Protein AF-A0A920AEE4-F1 (afdb_monomer_lite)

Radius of gyration: 18.95 Å; chains: 1; bounding box: 50×38×66 Å

Secondary structure (DSSP, 8-state):
----GGG-EE-SSSEEEEETHHHHTTBS---STTPPPPB--HHHHHHHHHHHH--SEEEEEPPPSS-TT--GGGTEEESSSSEEEEEE-STTSTTHHHHHHHHHHHHHH---TTSSPPEEEEEEPPPPTTS--GGGT-----TT--EEETTEEEEEE--HHHHHHHHHHHHHHSTTPEEEEEESS-TT--GGGGT--TGGG------SS-EEEEE-------TT------EEEEETT-

pLDDT: mean 93.57, std 7.8, range [57.31, 98.94]

Sequence (238 aa):
MVNTGGNFMSDGMGNAFASNLILEENDGWGPYGSVNYPNHNEEEIDDIMNQFMGIDQYIKMETLPYDGIHHIDMHMKLLNEETILVAEYPQGVADGPQIEENIQYILNNFTTPYGNPYTIIRIPSPPSTSGLYPDNNGYYRTYTNSVFINSKVLVPFYRTEYDTIAQRIYEEALPGYEIIGIDCDNSGNNIISASGAIHCITKAVGIDDPLLINHAPMKSMNYGSNIQFEASAQHRSG

Structure (mmCIF, N/CA/C/O backbone):
data_AF-A0A920AEE4-F1
#
_entry.id   AF-A0A920AEE4-F1
#
loop_
_atom_site.group_PDB
_atom_site.id
_atom_site.type_symbol
_atom_site.label_atom_id
_atom_site.label_alt_id
_atom_site.label_comp_id
_atom_site.label_asym_id
_atom_site.label_entity_id
_atom_site.label_seq_id
_atom_site.pdbx_PDB_ins_code
_atom_site.Cartn_x
_atom_site.Cartn_y
_atom_site.Cartn_z
_atom_site.occupancy
_atom_site.B_iso_or_equiv
_atom_site.auth_seq_id
_atom_site.auth_comp_id
_atom_site.auth_asym_id
_atom_site.auth_atom_id
_atom_site.pdbx_PDB_model_num
ATOM 1 N N . MET A 1 1 ? -16.101 10.629 -11.129 1.00 90.69 1 MET A N 1
ATOM 2 C CA . MET A 1 1 ? -14.729 10.350 -10.682 1.00 90.69 1 MET A CA 1
ATOM 3 C C . MET A 1 1 ? -14.228 9.041 -11.279 1.00 90.69 1 MET A C 1
ATOM 5 O O . MET A 1 1 ? -14.981 8.070 -11.306 1.00 90.69 1 MET A O 1
ATOM 9 N N . VAL A 1 2 ? -12.994 9.032 -11.776 1.00 92.31 2 VAL A N 1
ATOM 10 C CA . VAL A 1 2 ? -12.212 7.830 -12.101 1.00 92.31 2 VAL A CA 1
ATOM 11 C C . VAL A 1 2 ? -11.356 7.490 -10.885 1.00 92.31 2 VAL A C 1
ATOM 13 O O . VAL A 1 2 ? -10.810 8.386 -10.253 1.00 92.31 2 VAL A O 1
ATOM 16 N N . ASN A 1 3 ? -11.304 6.216 -10.502 1.00 93.19 3 ASN A N 1
ATOM 17 C CA . ASN A 1 3 ? -10.451 5.736 -9.418 1.00 93.19 3 ASN A CA 1
ATOM 18 C C . ASN A 1 3 ? -10.165 4.238 -9.617 1.00 93.19 3 ASN A C 1
ATOM 20 O O . ASN A 1 3 ? -10.930 3.527 -10.276 1.00 93.19 3 ASN A O 1
ATOM 24 N N . THR A 1 4 ? -9.095 3.752 -9.003 1.00 94.00 4 THR A N 1
ATOM 25 C CA . THR A 1 4 ? -8.597 2.379 -9.076 1.00 94.00 4 THR A CA 1
ATOM 26 C C . THR A 1 4 ? -8.343 1.841 -7.673 1.00 94.00 4 THR A C 1
ATOM 28 O O . THR A 1 4 ? -7.786 2.517 -6.813 1.00 94.00 4 THR A O 1
ATOM 31 N N . GLY A 1 5 ? -8.753 0.595 -7.420 1.00 94.56 5 GLY A N 1
ATOM 32 C CA . GLY A 1 5 ? -8.672 -0.000 -6.083 1.00 94.56 5 GLY A CA 1
ATOM 33 C C . GLY A 1 5 ? -7.246 -0.154 -5.546 1.00 94.56 5 GLY A C 1
ATOM 34 O O . GLY A 1 5 ? -7.075 -0.184 -4.333 1.00 94.56 5 GLY A O 1
ATOM 35 N N . GLY A 1 6 ? -6.239 -0.237 -6.422 1.00 97.00 6 GLY A N 1
ATOM 36 C CA . GLY A 1 6 ? -4.833 -0.287 -6.007 1.00 97.00 6 GLY A CA 1
ATOM 37 C C . GLY A 1 6 ? -4.301 1.061 -5.514 1.00 97.00 6 GLY A C 1
ATOM 38 O O . GLY A 1 6 ? -3.376 1.098 -4.706 1.00 97.00 6 GLY A O 1
ATOM 39 N N . ASN A 1 7 ? -4.931 2.167 -5.926 1.00 98.06 7 ASN A N 1
ATOM 40 C CA . ASN A 1 7 ? -4.599 3.515 -5.469 1.00 98.06 7 ASN A CA 1
ATOM 41 C C . ASN A 1 7 ? -5.503 4.007 -4.323 1.00 98.06 7 ASN A C 1
ATOM 43 O O . ASN A 1 7 ? -5.683 5.206 -4.142 1.00 98.06 7 ASN A O 1
ATOM 47 N N . PHE A 1 8 ? -6.104 3.092 -3.559 1.00 98.12 8 PHE A N 1
ATOM 48 C CA . PHE A 1 8 ? -6.961 3.440 -2.432 1.00 98.12 8 PHE A CA 1
ATOM 49 C C . PHE A 1 8 ? -6.784 2.452 -1.280 1.00 98.12 8 PHE A C 1
ATOM 51 O O . PHE A 1 8 ? -6.956 1.244 -1.449 1.00 98.12 8 PHE A O 1
ATOM 58 N N . MET A 1 9 ? -6.521 2.965 -0.079 1.00 98.00 9 MET A N 1
ATOM 59 C CA . MET A 1 9 ? -6.571 2.191 1.163 1.00 98.00 9 MET A CA 1
ATOM 60 C C . MET A 1 9 ? -7.177 3.023 2.281 1.00 98.00 9 MET A C 1
ATOM 62 O O . MET A 1 9 ? -6.783 4.166 2.470 1.00 98.00 9 MET A O 1
ATOM 66 N N . SER A 1 10 ? -8.104 2.439 3.038 1.00 97.25 10 SER A N 1
ATOM 67 C CA . SER A 1 10 ? -8.741 3.081 4.189 1.00 97.25 10 SER A CA 1
ATOM 68 C C . SER A 1 10 ? -8.396 2.348 5.477 1.00 97.25 10 SER A C 1
ATOM 70 O O . SER A 1 10 ? -8.232 1.126 5.468 1.00 97.25 10 SER A O 1
ATOM 72 N N . ASP A 1 11 ? -8.315 3.101 6.570 1.00 96.44 11 ASP A N 1
ATOM 73 C CA . ASP A 1 11 ? -8.209 2.561 7.926 1.00 96.44 11 ASP A CA 1
ATOM 74 C C . ASP A 1 11 ? -9.556 2.069 8.487 1.00 96.44 11 ASP A C 1
ATOM 76 O O . ASP A 1 11 ? -9.599 1.494 9.567 1.00 96.44 11 ASP A O 1
ATOM 80 N N . GLY A 1 12 ? -10.665 2.271 7.765 1.00 93.88 12 GLY A N 1
ATOM 81 C CA . GLY A 1 12 ? -12.007 1.901 8.222 1.00 93.88 12 GLY A CA 1
ATOM 82 C C . GLY A 1 12 ? -12.583 2.823 9.303 1.00 93.88 12 GLY A C 1
ATOM 83 O O . GLY A 1 12 ? -13.645 2.526 9.849 1.00 93.88 12 GLY A O 1
ATOM 84 N N . MET A 1 13 ? -11.912 3.937 9.604 1.00 94.75 13 MET A N 1
ATOM 85 C CA . MET A 1 13 ? -12.271 4.905 10.643 1.00 94.75 13 MET A CA 1
ATOM 86 C C . MET A 1 13 ? -12.258 6.356 10.133 1.00 94.75 13 MET A C 1
ATOM 88 O O . MET A 1 13 ? -12.073 7.289 10.912 1.00 94.75 13 MET A O 1
ATOM 92 N N . GLY A 1 14 ? -12.493 6.543 8.833 1.00 95.75 14 GLY A N 1
ATOM 93 C CA . GLY A 1 14 ? -12.677 7.856 8.212 1.00 95.75 14 GLY A CA 1
ATOM 94 C C . GLY A 1 14 ? -11.442 8.406 7.502 1.00 95.75 14 GLY A C 1
ATOM 95 O O . GLY A 1 14 ? -11.594 9.352 6.731 1.00 95.75 14 GLY A O 1
ATOM 96 N N . ASN A 1 15 ? -10.256 7.800 7.649 1.00 98.19 15 ASN A N 1
ATOM 97 C CA . ASN A 1 15 ? -9.113 8.180 6.821 1.00 98.19 15 ASN A CA 1
ATOM 98 C C . ASN A 1 15 ? -8.937 7.216 5.646 1.00 98.19 15 ASN A C 1
ATOM 100 O O . ASN A 1 15 ? -9.200 6.006 5.718 1.00 98.19 15 ASN A O 1
ATOM 104 N N . ALA A 1 16 ? -8.442 7.756 4.539 1.00 98.56 16 ALA A N 1
ATOM 105 C CA . ALA A 1 16 ? -7.952 6.968 3.424 1.00 98.56 16 ALA A CA 1
ATOM 106 C C . ALA A 1 16 ? -6.730 7.609 2.780 1.00 98.56 16 ALA A C 1
ATOM 108 O O . ALA A 1 16 ? -6.463 8.793 2.959 1.00 98.56 16 ALA A O 1
ATOM 109 N N . PHE A 1 17 ? -6.012 6.807 2.008 1.00 98.81 17 PHE A N 1
ATOM 110 C CA . PHE A 1 17 ? -4.775 7.169 1.343 1.00 98.81 17 PHE A CA 1
ATOM 111 C C . PHE A 1 17 ? -4.891 6.903 -0.154 1.00 98.81 17 PHE A C 1
ATOM 113 O O . PHE A 1 17 ? -5.506 5.912 -0.560 1.00 98.81 17 PHE A O 1
ATOM 120 N N . ALA A 1 18 ? -4.258 7.758 -0.947 1.00 98.69 18 ALA A N 1
ATOM 121 C CA . ALA A 1 18 ? -4.039 7.598 -2.378 1.00 98.69 18 ALA A CA 1
ATOM 122 C C . ALA A 1 18 ? -2.755 8.327 -2.794 1.00 98.69 18 ALA A C 1
ATOM 124 O O . ALA A 1 18 ? -2.220 9.146 -2.046 1.00 98.69 18 ALA A O 1
ATOM 125 N N . SER A 1 19 ? -2.254 8.053 -3.992 1.00 98.50 19 SER A N 1
ATOM 126 C CA . SER A 1 19 ? -1.307 8.942 -4.665 1.00 98.50 19 SER A CA 1
ATOM 127 C C . SER A 1 19 ? -2.056 10.047 -5.419 1.00 98.50 19 SER A C 1
ATOM 129 O O . SER A 1 19 ? -3.250 9.911 -5.711 1.00 98.50 19 SER A O 1
ATOM 131 N N . ASN A 1 20 ? -1.339 11.097 -5.817 1.00 97.88 20 ASN A N 1
ATOM 132 C CA . ASN A 1 20 ? -1.844 12.205 -6.628 1.00 97.88 20 ASN A CA 1
ATOM 133 C C . ASN A 1 20 ? -2.372 11.777 -8.009 1.00 97.88 20 ASN A C 1
ATOM 135 O O . ASN A 1 20 ? -3.061 12.570 -8.648 1.00 97.88 20 ASN A O 1
ATOM 139 N N . LEU A 1 21 ? -2.201 10.510 -8.415 1.00 96.19 21 LEU A N 1
ATOM 140 C CA . LEU A 1 21 ? -2.886 9.936 -9.577 1.00 96.19 21 LEU A CA 1
ATOM 141 C C . LEU A 1 21 ? -4.410 10.150 -9.513 1.00 96.19 21 LEU A C 1
ATOM 143 O O . LEU A 1 21 ? -5.040 10.371 -10.542 1.00 96.19 21 LEU A O 1
ATOM 147 N N . ILE A 1 22 ? -5.017 10.152 -8.316 1.00 96.94 22 ILE A N 1
ATOM 148 C CA . ILE A 1 22 ? -6.453 10.445 -8.178 1.00 96.94 22 ILE A CA 1
ATOM 149 C C . ILE A 1 22 ? -6.817 11.852 -8.669 1.00 96.94 22 ILE A C 1
ATOM 151 O O . ILE A 1 22 ? -7.918 12.054 -9.170 1.00 96.94 22 ILE A O 1
ATOM 155 N N . LEU A 1 23 ? -5.908 12.817 -8.544 1.00 96.12 23 LEU A N 1
ATOM 156 C CA . LEU A 1 23 ? -6.099 14.176 -9.042 1.00 96.12 23 LEU A CA 1
ATOM 157 C C . LEU A 1 23 ? -5.840 14.223 -10.551 1.00 96.12 23 LEU A C 1
ATOM 159 O O . LEU A 1 23 ? -6.650 14.767 -11.293 1.00 96.12 23 LEU A O 1
ATOM 163 N N . GLU A 1 24 ? -4.755 13.593 -11.004 1.00 93.06 24 GLU A N 1
ATOM 164 C CA . GLU A 1 24 ? -4.354 13.546 -12.416 1.00 93.06 24 GLU A CA 1
ATOM 165 C C . GLU A 1 24 ? -5.419 12.879 -13.306 1.00 93.06 24 GLU A C 1
ATOM 167 O O . GLU A 1 24 ? -5.753 13.394 -14.366 1.00 93.06 24 GLU A O 1
ATOM 172 N N . GLU A 1 25 ? -6.026 11.771 -12.870 1.00 93.00 25 GLU A N 1
ATOM 173 C CA . GLU A 1 25 ? -7.077 11.068 -13.629 1.00 93.00 25 GLU A CA 1
ATOM 174 C C . GLU A 1 25 ? -8.464 11.725 -13.529 1.00 93.00 25 GLU A C 1
ATOM 176 O O . GLU A 1 25 ? -9.455 11.206 -14.057 1.00 93.00 25 GLU A O 1
ATOM 181 N N . ASN A 1 26 ? -8.563 12.860 -12.837 1.00 94.31 26 ASN A N 1
ATOM 182 C CA . ASN A 1 26 ? -9.798 13.618 -12.671 1.00 94.31 26 ASN A CA 1
ATOM 183 C C . ASN A 1 26 ? -9.632 15.109 -13.004 1.00 94.31 26 ASN A C 1
ATOM 185 O O . ASN A 1 26 ? -10.545 15.883 -12.741 1.00 94.31 26 ASN A O 1
ATOM 189 N N . ASP A 1 27 ? -8.534 15.537 -13.626 1.00 92.00 27 ASP A N 1
ATOM 190 C CA . ASP A 1 27 ? -8.289 16.953 -13.948 1.00 92.00 27 ASP A CA 1
ATOM 191 C C . ASP A 1 27 ? -9.026 17.447 -15.219 1.00 92.00 27 ASP A C 1
ATOM 193 O O . ASP A 1 27 ? -8.923 18.614 -15.613 1.00 92.00 27 ASP A O 1
ATOM 197 N N . GLY A 1 28 ? -9.787 16.563 -15.876 1.00 89.44 28 GLY A N 1
ATOM 198 C CA . GLY A 1 28 ? -10.493 16.829 -17.129 1.00 89.44 28 GLY A CA 1
ATOM 199 C C . GLY A 1 28 ? -9.647 16.703 -18.402 1.00 89.44 28 GLY A C 1
ATOM 200 O O . GLY A 1 28 ? -10.181 16.909 -19.497 1.00 89.44 28 GLY A O 1
ATOM 201 N N . TRP A 1 29 ? -8.364 16.354 -18.292 1.00 80.50 29 TRP A N 1
ATOM 202 C CA . TRP A 1 29 ? -7.411 16.168 -19.386 1.00 80.50 29 TRP A CA 1
ATOM 203 C C . TRP A 1 29 ? -6.921 14.722 -19.410 1.00 80.50 29 TRP A C 1
ATOM 205 O O . TRP A 1 29 ? -6.737 14.108 -18.377 1.00 80.50 29 TRP A O 1
ATOM 215 N N . GLY A 1 30 ? -6.712 14.127 -20.585 1.00 66.75 30 GLY A N 1
ATOM 216 C CA . GLY A 1 30 ? -6.350 12.706 -20.657 1.00 66.75 30 GLY A CA 1
ATOM 217 C C . GLY A 1 30 ? -5.105 12.424 -21.488 1.00 66.75 30 GLY A C 1
ATOM 218 O O . GLY A 1 30 ? -5.092 12.750 -22.678 1.00 66.75 30 GLY A O 1
ATOM 219 N N . PRO A 1 31 ? -4.123 11.690 -20.934 1.00 58.69 31 PRO A N 1
ATOM 220 C CA . PRO A 1 31 ? -3.229 10.842 -21.699 1.00 58.69 31 PRO A CA 1
ATOM 221 C C . PRO A 1 31 ? -3.537 9.354 -21.431 1.00 58.69 31 PRO A C 1
ATOM 223 O O . PRO A 1 31 ? -2.682 8.613 -20.964 1.00 58.69 31 PRO A O 1
ATOM 226 N N . TYR A 1 32 ? -4.744 8.878 -21.767 1.00 57.31 32 TYR A N 1
ATOM 227 C CA . TYR A 1 32 ? -5.017 7.434 -21.903 1.00 57.31 32 TYR A CA 1
ATOM 228 C C . TYR A 1 32 ? -5.893 7.150 -23.132 1.00 57.31 32 TYR A C 1
ATOM 230 O O . TYR A 1 32 ? -7.090 6.859 -23.078 1.00 57.31 32 TYR A O 1
ATOM 238 N N . GLY A 1 33 ? -5.277 7.293 -24.307 1.00 65.69 33 GLY A N 1
ATOM 239 C CA . GLY A 1 33 ? -5.928 7.058 -25.594 1.00 65.69 33 GLY A CA 1
ATOM 240 C C . GLY A 1 33 ? -6.904 8.170 -25.991 1.00 65.69 33 GLY A C 1
ATOM 241 O O . GLY A 1 33 ? -6.487 9.286 -26.275 1.00 65.69 33 GLY A O 1
ATOM 242 N N . SER A 1 34 ? -8.194 7.836 -26.098 1.00 63.91 34 SER A N 1
ATOM 243 C CA . SER A 1 34 ? -9.272 8.727 -26.584 1.00 63.91 34 SER A CA 1
ATOM 244 C C . SER A 1 34 ? -10.375 8.964 -25.545 1.00 63.91 34 SER A C 1
ATOM 246 O O . SER A 1 34 ? -11.474 9.403 -25.884 1.00 63.91 34 SER A O 1
ATOM 248 N N . VAL A 1 35 ? -10.095 8.647 -24.280 1.00 68.38 35 VAL A N 1
ATOM 249 C CA . VAL A 1 35 ? -11.040 8.813 -23.177 1.00 68.38 35 VAL A CA 1
ATOM 250 C C . VAL A 1 35 ? -10.839 10.196 -22.564 1.00 68.38 35 VAL A C 1
ATOM 252 O O . VAL A 1 35 ? -9.723 10.555 -22.198 1.00 68.38 35 VAL A O 1
ATOM 255 N N . ASN A 1 36 ? -11.918 10.970 -22.460 1.00 75.38 36 ASN A N 1
ATOM 256 C CA . ASN A 1 36 ? -11.910 12.200 -21.675 1.00 75.38 36 ASN A CA 1
ATOM 257 C C . ASN A 1 36 ? -12.082 11.818 -20.206 1.00 75.38 36 ASN A C 1
ATOM 259 O O . ASN A 1 36 ? -13.112 11.231 -19.851 1.00 75.38 36 ASN A O 1
ATOM 263 N N . TYR A 1 37 ? -11.098 12.148 -19.373 1.00 87.50 37 TYR A N 1
ATOM 264 C CA . TYR A 1 37 ? -11.259 12.025 -17.933 1.00 87.50 37 TYR A CA 1
ATOM 265 C C . TYR A 1 37 ? -12.337 12.991 -17.427 1.00 87.50 37 TYR A C 1
ATOM 267 O O . TYR A 1 37 ? -12.570 14.044 -18.033 1.00 87.50 37 TYR A O 1
ATOM 275 N N . PRO A 1 38 ? -13.074 12.615 -16.365 1.00 91.25 38 PRO A N 1
ATOM 276 C CA . PRO A 1 38 ? -13.957 13.556 -15.695 1.00 91.25 38 PRO A CA 1
ATOM 277 C C . PRO A 1 38 ? -13.133 14.742 -15.187 1.00 91.25 38 PRO A C 1
ATOM 279 O O . PRO A 1 38 ? -11.944 14.606 -14.931 1.00 91.25 38 PRO A O 1
ATOM 282 N N . ASN A 1 39 ? -13.779 15.895 -15.057 1.00 93.50 39 ASN A N 1
ATOM 283 C CA . ASN A 1 39 ? -13.164 17.093 -14.508 1.00 93.50 39 ASN A CA 1
ATOM 284 C C . ASN A 1 39 ? -13.756 17.331 -13.121 1.00 93.50 39 ASN A C 1
ATOM 286 O O . ASN A 1 39 ? -14.894 17.792 -13.017 1.00 93.50 39 ASN A O 1
ATOM 290 N N . HIS A 1 40 ? -13.012 16.933 -12.098 1.00 96.12 40 HIS A N 1
ATOM 291 C CA . HIS A 1 40 ? -13.292 17.186 -10.698 1.00 96.12 40 HIS A CA 1
ATOM 292 C C . HIS A 1 40 ? -12.092 17.890 -10.074 1.00 96.12 40 HIS A C 1
ATOM 294 O O . HIS A 1 40 ? -10.953 17.457 -10.235 1.00 96.12 40 HIS A O 1
ATOM 300 N N . ASN A 1 41 ? -12.344 18.959 -9.329 1.00 96.81 41 ASN A N 1
ATOM 301 C CA . ASN A 1 41 ? -11.314 19.505 -8.453 1.00 96.81 41 ASN A CA 1
ATOM 302 C C . ASN A 1 41 ? -11.150 18.626 -7.194 1.00 96.81 41 ASN A C 1
ATOM 304 O O . ASN A 1 41 ? -11.937 17.711 -6.949 1.00 96.81 41 ASN A O 1
ATOM 308 N N . GLU A 1 42 ? -10.123 18.900 -6.391 1.00 97.81 42 GLU A N 1
ATOM 309 C CA . GLU A 1 42 ? -9.828 18.102 -5.195 1.00 97.81 42 GLU A CA 1
ATOM 310 C C . GLU A 1 42 ? -10.969 18.099 -4.160 1.00 97.81 42 GLU A C 1
ATOM 312 O O . GLU A 1 42 ? -11.273 17.045 -3.610 1.00 97.81 42 GLU A O 1
ATOM 317 N N . GLU A 1 43 ? -11.653 19.228 -3.950 1.00 98.19 43 GLU A N 1
ATOM 318 C CA . GLU A 1 43 ? -12.796 19.322 -3.027 1.00 98.19 43 GLU A CA 1
ATOM 319 C C . GLU A 1 43 ? -13.959 18.433 -3.496 1.00 98.19 43 GLU A C 1
ATOM 321 O O . GLU A 1 43 ? -14.545 17.702 -2.704 1.00 98.19 43 GLU A O 1
ATOM 326 N N . GLU A 1 44 ? -14.243 18.407 -4.800 1.00 98.31 44 GLU A N 1
ATOM 327 C CA . GLU A 1 44 ? -15.271 17.528 -5.372 1.00 98.31 44 GLU A CA 1
ATOM 328 C C . GLU A 1 44 ? -14.899 16.042 -5.254 1.00 98.31 44 GLU A C 1
ATOM 330 O O . GLU A 1 44 ? -15.775 15.199 -5.054 1.00 98.31 44 GLU A O 1
ATOM 335 N N . ILE A 1 45 ? -13.612 15.704 -5.382 1.00 98.44 45 ILE A N 1
ATOM 336 C CA . ILE A 1 45 ? -13.109 14.340 -5.166 1.00 98.44 45 ILE A CA 1
ATOM 337 C C . ILE A 1 45 ? -13.313 13.934 -3.704 1.00 98.44 45 ILE A C 1
ATOM 339 O O . ILE A 1 45 ? -13.843 12.851 -3.441 1.00 98.44 45 ILE A O 1
ATOM 343 N N . ASP A 1 46 ? -12.939 14.803 -2.767 1.00 98.50 46 ASP A N 1
ATOM 344 C CA . ASP A 1 46 ? -13.075 14.555 -1.333 1.00 98.50 46 ASP A CA 1
ATOM 345 C C . ASP A 1 46 ? -14.547 14.422 -0.926 1.00 98.50 46 ASP A C 1
ATOM 347 O O . ASP A 1 46 ? -14.905 13.464 -0.239 1.00 98.50 46 ASP A O 1
ATOM 351 N N . ASP A 1 47 ? -15.429 15.279 -1.445 1.00 98.44 47 ASP A N 1
ATOM 352 C CA . ASP A 1 47 ? -16.877 15.195 -1.230 1.00 98.44 47 ASP A CA 1
ATOM 353 C C . ASP A 1 47 ? -17.468 13.876 -1.746 1.00 98.44 47 ASP A C 1
ATOM 355 O O . ASP A 1 47 ? -18.305 13.256 -1.082 1.00 98.44 47 ASP A O 1
ATOM 359 N N . ILE A 1 48 ? -17.037 13.408 -2.924 1.00 98.25 48 ILE A N 1
ATOM 360 C CA . ILE A 1 48 ? -17.469 12.113 -3.468 1.00 98.25 48 ILE A CA 1
ATOM 361 C C . ILE A 1 48 ? -17.000 10.974 -2.553 1.00 98.25 48 ILE A C 1
ATOM 363 O O . ILE A 1 48 ? -17.783 10.074 -2.236 1.00 98.25 48 ILE A O 1
ATOM 367 N N . MET A 1 49 ? -15.744 10.997 -2.107 1.00 98.25 49 MET A N 1
ATOM 368 C CA . MET A 1 49 ? -15.207 9.964 -1.218 1.00 98.25 49 MET A CA 1
ATOM 369 C C . MET A 1 49 ? -15.885 9.982 0.155 1.00 98.25 49 MET A C 1
ATOM 371 O O . MET A 1 49 ? -16.178 8.918 0.703 1.00 98.25 49 MET A O 1
ATOM 375 N N . ASN A 1 50 ? -16.237 11.154 0.675 1.00 98.31 50 ASN A N 1
ATOM 376 C CA . ASN A 1 50 ? -17.023 11.269 1.893 1.00 98.31 50 ASN A CA 1
ATOM 377 C C . ASN A 1 50 ? -18.422 10.660 1.722 1.00 98.31 50 ASN A C 1
ATOM 379 O O . ASN A 1 50 ? -18.805 9.756 2.463 1.00 98.31 50 ASN A O 1
ATOM 383 N N . GLN A 1 51 ? -19.161 11.073 0.689 1.00 98.00 51 GLN A N 1
ATOM 384 C CA . GLN A 1 51 ? -20.550 10.651 0.481 1.00 98.00 51 GLN A CA 1
ATOM 385 C C . GLN A 1 51 ? -20.703 9.151 0.209 1.00 98.00 51 GLN A C 1
ATOM 387 O O . GLN A 1 51 ? -21.672 8.538 0.662 1.00 98.00 51 GLN A O 1
ATOM 392 N N . PHE A 1 52 ? -19.785 8.559 -0.558 1.00 96.94 52 PHE A N 1
ATOM 393 C CA . PHE A 1 52 ? -19.903 7.164 -0.991 1.00 96.94 52 PHE A CA 1
ATOM 394 C C . PHE A 1 52 ? -19.144 6.184 -0.101 1.00 96.94 52 PHE A C 1
ATOM 396 O O . PHE A 1 52 ? -19.550 5.026 -0.002 1.00 96.94 52 PHE A O 1
ATOM 403 N N . MET A 1 53 ? -18.047 6.625 0.516 1.00 96.19 53 MET A N 1
ATOM 404 C CA . MET A 1 53 ? -17.122 5.747 1.236 1.00 96.19 53 MET A CA 1
ATOM 405 C C . MET A 1 53 ? -16.960 6.127 2.714 1.00 96.19 53 MET A C 1
ATOM 407 O O . MET A 1 53 ? -16.303 5.386 3.439 1.00 96.19 53 MET A O 1
ATOM 411 N N . GLY A 1 54 ? -17.560 7.233 3.175 1.00 96.75 54 GLY A N 1
ATOM 412 C CA . GLY A 1 54 ? -17.446 7.701 4.560 1.00 96.75 54 GLY A CA 1
ATOM 413 C C . GLY A 1 54 ? -16.044 8.193 4.920 1.00 96.75 54 GLY A C 1
ATOM 414 O O . GLY A 1 54 ? -15.631 8.056 6.066 1.00 96.75 54 GLY A O 1
ATOM 415 N N . ILE A 1 55 ? -15.286 8.689 3.937 1.00 98.38 55 ILE A N 1
ATOM 416 C CA . ILE A 1 55 ? -13.927 9.198 4.147 1.00 98.38 55 ILE A CA 1
ATOM 417 C C . ILE A 1 55 ? -13.988 10.680 4.509 1.00 98.38 55 ILE A C 1
ATOM 419 O O . ILE A 1 55 ? -14.371 11.509 3.690 1.00 98.38 55 ILE A O 1
ATOM 423 N N . ASP A 1 56 ? -13.599 11.009 5.734 1.00 97.62 56 ASP A N 1
ATOM 424 C CA . ASP A 1 56 ? -13.512 12.379 6.247 1.00 97.62 56 ASP A CA 1
ATOM 425 C C . ASP A 1 56 ? -12.160 13.026 5.914 1.00 97.62 56 ASP A C 1
ATOM 427 O O . ASP A 1 56 ? -12.073 14.238 5.724 1.00 97.62 56 ASP A O 1
ATOM 431 N N . GLN A 1 57 ? -11.099 12.221 5.826 1.00 98.12 57 GLN A N 1
ATOM 432 C CA . GLN A 1 57 ? -9.747 12.683 5.531 1.00 98.12 57 GLN A CA 1
ATOM 433 C C . GLN A 1 57 ? -9.106 11.811 4.451 1.00 98.12 57 GLN A C 1
ATOM 435 O O . GLN A 1 57 ? -8.679 10.681 4.699 1.00 98.12 57 GLN A O 1
ATOM 440 N N . TYR A 1 58 ? -9.016 12.357 3.237 1.00 98.44 58 TYR A N 1
ATOM 441 C CA . TYR A 1 58 ? -8.415 11.672 2.098 1.00 98.44 58 TYR A CA 1
ATOM 442 C C . TYR A 1 58 ? -6.999 12.192 1.822 1.00 98.44 58 TYR A C 1
ATOM 444 O O . TYR A 1 58 ? -6.798 13.226 1.182 1.00 98.44 58 TYR A O 1
ATOM 452 N N . ILE A 1 59 ? -6.014 11.470 2.351 1.00 98.69 59 ILE A N 1
ATOM 453 C CA . ILE A 1 59 ? -4.590 11.801 2.311 1.00 98.69 59 ILE A CA 1
ATOM 454 C C . ILE A 1 59 ? -4.023 11.423 0.943 1.00 98.69 59 ILE A C 1
ATOM 456 O O . ILE A 1 59 ? -4.037 10.254 0.555 1.00 98.69 59 ILE A O 1
ATOM 460 N N . LYS A 1 60 ? -3.492 12.409 0.221 1.00 98.44 60 LYS A N 1
ATOM 461 C CA . LYS A 1 60 ? -2.948 12.239 -1.129 1.00 98.44 60 LYS A CA 1
ATOM 462 C C . LYS A 1 60 ? -1.446 12.500 -1.100 1.00 98.44 60 LYS A C 1
ATOM 464 O O . LYS A 1 60 ? -0.999 13.487 -0.522 1.00 98.44 60 LYS A O 1
ATOM 469 N N . MET A 1 61 ? -0.669 11.572 -1.641 1.00 98.50 61 MET A N 1
ATOM 470 C CA . MET A 1 61 ? 0.796 11.609 -1.631 1.00 98.50 61 MET A CA 1
ATOM 471 C C . MET A 1 61 ? 1.344 11.839 -3.032 1.00 98.50 61 MET A C 1
ATOM 473 O O . MET A 1 61 ? 0.709 11.459 -4.015 1.00 98.50 61 MET A O 1
ATOM 477 N N . GLU A 1 62 ? 2.553 12.385 -3.128 1.00 98.50 62 GLU A N 1
ATOM 478 C CA . GLU A 1 62 ? 3.207 12.550 -4.423 1.00 98.50 62 GLU A CA 1
ATOM 479 C C . GLU A 1 62 ? 3.398 11.194 -5.114 1.00 98.50 62 GLU A C 1
ATOM 481 O O . GLU A 1 62 ? 3.676 10.179 -4.458 1.00 98.50 62 GLU A O 1
ATOM 486 N N . THR A 1 63 ? 3.211 11.168 -6.435 1.00 98.12 63 THR A N 1
ATOM 487 C CA . THR A 1 63 ? 3.404 9.957 -7.233 1.00 98.12 63 THR A CA 1
ATOM 488 C C . THR A 1 63 ? 4.873 9.533 -7.210 1.00 98.12 63 THR A C 1
ATOM 490 O O . THR A 1 63 ? 5.789 10.335 -7.023 1.00 98.12 63 THR A O 1
ATOM 493 N N . LEU A 1 64 ? 5.114 8.228 -7.347 1.00 97.88 64 LEU A N 1
ATOM 494 C CA . LEU A 1 64 ? 6.473 7.694 -7.328 1.00 97.88 64 LEU A CA 1
ATOM 495 C C . LEU A 1 64 ? 7.085 7.715 -8.742 1.00 97.88 64 LEU A C 1
ATOM 497 O O . LEU A 1 64 ? 6.426 7.249 -9.675 1.00 97.88 64 LEU A O 1
ATOM 501 N N . PRO A 1 65 ? 8.330 8.204 -8.923 1.00 97.25 65 PRO A N 1
ATOM 502 C CA . PRO A 1 65 ? 8.956 8.349 -10.240 1.00 97.25 65 PRO A CA 1
ATOM 503 C C . PRO A 1 65 ? 9.094 7.067 -11.075 1.00 97.25 65 PRO A C 1
ATOM 505 O O . PRO A 1 65 ? 9.076 7.146 -12.304 1.00 97.25 65 PRO A O 1
ATOM 508 N N . TYR A 1 66 ? 9.281 5.906 -10.440 1.00 97.06 66 TYR A N 1
ATOM 509 C CA . TYR A 1 66 ? 9.540 4.631 -11.120 1.00 97.06 66 TYR A CA 1
ATOM 510 C C . TYR A 1 66 ? 8.410 3.602 -10.971 1.00 97.06 66 TYR A C 1
ATOM 512 O O . TYR A 1 66 ? 8.442 2.566 -11.644 1.00 97.06 66 TYR A O 1
ATOM 520 N N . ASP A 1 67 ? 7.394 3.879 -10.149 1.00 95.31 67 ASP A N 1
ATOM 521 C CA . ASP A 1 67 ? 6.139 3.126 -10.168 1.00 95.31 67 ASP A CA 1
ATOM 522 C C . ASP A 1 67 ? 5.303 3.569 -11.372 1.00 95.31 67 ASP A C 1
ATOM 524 O O . ASP A 1 67 ? 4.602 4.574 -11.319 1.00 95.31 67 ASP A O 1
ATOM 528 N N . GLY A 1 68 ? 5.361 2.811 -12.465 1.00 92.94 68 GLY A N 1
ATOM 529 C CA . GLY A 1 68 ? 4.702 3.178 -13.721 1.00 92.94 68 GLY A CA 1
ATOM 530 C C . GLY A 1 68 ? 3.168 3.188 -13.696 1.00 92.94 68 GLY A C 1
ATOM 531 O O . GLY A 1 68 ? 2.573 3.572 -14.701 1.00 92.94 68 GLY A O 1
ATOM 532 N N . ILE A 1 69 ? 2.528 2.740 -12.608 1.00 94.81 69 ILE A N 1
ATOM 533 C CA . ILE A 1 69 ? 1.067 2.819 -12.430 1.00 94.81 69 ILE A CA 1
ATOM 534 C C . ILE A 1 69 ? 0.655 3.729 -11.268 1.00 94.81 69 ILE A C 1
ATOM 536 O O . ILE A 1 69 ? -0.536 3.928 -11.063 1.00 94.81 69 ILE A O 1
ATOM 540 N N . HIS A 1 70 ? 1.617 4.268 -10.511 1.00 96.38 70 HIS A N 1
ATOM 541 C CA . HIS A 1 70 ? 1.411 5.182 -9.382 1.00 96.38 70 HIS A CA 1
ATOM 542 C C . HIS A 1 70 ? 0.405 4.696 -8.320 1.00 96.38 70 HIS A C 1
ATOM 544 O O . HIS A 1 70 ? -0.260 5.505 -7.670 1.00 96.38 70 HIS A O 1
ATOM 550 N N . HIS A 1 71 ? 0.272 3.385 -8.117 1.00 97.94 71 HIS A N 1
ATOM 551 C CA . HIS A 1 71 ? -0.656 2.831 -7.134 1.00 97.94 71 HIS A CA 1
ATOM 552 C C . HIS A 1 71 ? 0.007 2.702 -5.755 1.00 97.94 71 HIS A C 1
ATOM 554 O O . HIS A 1 71 ? 1.094 2.139 -5.607 1.00 97.94 71 HIS A O 1
ATOM 560 N N . ILE A 1 72 ? -0.683 3.144 -4.699 1.00 98.44 72 ILE A N 1
ATOM 561 C CA . ILE A 1 72 ? -0.147 3.031 -3.333 1.00 98.44 72 ILE A CA 1
ATOM 562 C C . ILE A 1 72 ? 0.042 1.592 -2.848 1.00 98.44 72 ILE A C 1
ATOM 564 O O . ILE A 1 72 ? 0.939 1.335 -2.046 1.00 98.44 72 ILE A O 1
ATOM 568 N N . ASP A 1 73 ? -0.724 0.626 -3.360 1.00 98.31 73 ASP A N 1
ATOM 569 C CA . ASP A 1 73 ? -0.563 -0.789 -3.009 1.00 98.31 73 ASP A CA 1
ATOM 570 C C . ASP A 1 73 ? 0.768 -1.409 -3.460 1.00 98.31 73 ASP A C 1
ATOM 572 O O . ASP A 1 73 ? 1.148 -2.483 -2.978 1.00 98.31 73 ASP A O 1
ATOM 576 N N . MET A 1 74 ? 1.513 -0.727 -4.329 1.00 97.75 74 MET A N 1
ATOM 577 C CA . MET A 1 74 ? 2.838 -1.151 -4.766 1.00 97.75 74 MET A CA 1
ATOM 578 C C . MET A 1 74 ? 3.956 -0.720 -3.812 1.00 97.75 74 MET A C 1
ATOM 580 O O . MET A 1 74 ? 5.061 -1.255 -3.887 1.00 97.75 74 MET A O 1
ATOM 584 N N . HIS A 1 75 ? 3.711 0.194 -2.876 1.00 98.00 75 HIS A N 1
ATOM 585 C CA . HIS A 1 75 ? 4.762 0.673 -1.970 1.00 98.00 75 HIS A CA 1
ATOM 586 C C . HIS A 1 75 ? 4.319 0.870 -0.523 1.00 98.00 75 HIS A C 1
ATOM 588 O O . HIS A 1 75 ? 5.165 1.102 0.337 1.00 98.00 75 HIS A O 1
ATOM 594 N N . MET A 1 76 ? 3.030 0.750 -0.227 1.00 98.12 76 MET A N 1
ATOM 595 C CA . MET A 1 76 ? 2.457 0.967 1.093 1.00 98.12 76 MET A CA 1
ATOM 596 C C . MET A 1 76 ? 1.376 -0.080 1.384 1.00 98.12 76 MET A C 1
ATOM 598 O O . MET A 1 76 ? 0.701 -0.555 0.475 1.00 98.12 76 MET A O 1
ATOM 602 N N . LYS A 1 77 ? 1.180 -0.439 2.657 1.00 98.69 77 LYS A N 1
ATOM 603 C CA . LYS A 1 77 ? -0.004 -1.163 3.128 1.00 98.69 77 LYS A CA 1
ATOM 604 C C . LYS A 1 77 ? -0.369 -0.796 4.564 1.00 98.69 77 LYS A C 1
ATOM 606 O O . LYS A 1 77 ? 0.482 -0.856 5.446 1.00 98.69 77 LYS A O 1
ATOM 611 N N . LEU A 1 78 ? -1.640 -0.488 4.815 1.00 98.44 78 LEU A N 1
ATOM 612 C CA . LEU A 1 78 ? -2.159 -0.388 6.182 1.00 98.44 78 LEU A CA 1
ATOM 613 C C . LEU A 1 78 ? -2.232 -1.786 6.809 1.00 98.44 78 LEU A C 1
ATOM 615 O O . LEU A 1 78 ? -2.835 -2.696 6.238 1.00 98.44 78 LEU A O 1
ATOM 619 N N . LEU A 1 79 ? -1.585 -1.960 7.961 1.00 98.19 79 LEU A N 1
ATOM 620 C CA . LEU A 1 79 ? -1.628 -3.204 8.740 1.00 98.19 79 LEU A CA 1
ATOM 621 C C . LEU A 1 79 ? -2.724 -3.175 9.808 1.00 98.19 79 LEU A C 1
ATOM 623 O O . LEU A 1 79 ? -3.244 -4.220 10.188 1.00 98.19 79 LEU A O 1
ATOM 627 N N . ASN A 1 80 ? -3.039 -1.975 10.287 1.00 96.19 80 ASN A N 1
ATOM 628 C CA . ASN A 1 80 ? -4.157 -1.627 11.153 1.00 96.19 80 ASN A CA 1
ATOM 629 C C . ASN A 1 80 ? -4.376 -0.103 11.051 1.00 96.19 80 ASN A C 1
ATOM 631 O O . ASN A 1 80 ? -3.784 0.553 10.191 1.00 96.19 80 ASN A O 1
ATOM 635 N N . GLU A 1 81 ? -5.187 0.462 11.938 1.00 95.50 81 GLU A N 1
ATOM 636 C CA . GLU A 1 81 ? -5.566 1.879 11.945 1.00 95.50 81 GLU A CA 1
ATOM 637 C C . GLU A 1 81 ? -4.408 2.827 12.303 1.00 95.50 81 GLU A C 1
ATOM 639 O O . GLU A 1 81 ? -4.504 4.037 12.102 1.00 95.50 81 GLU A O 1
ATOM 644 N N . GLU A 1 82 ? -3.303 2.303 12.845 1.00 96.25 82 GLU A N 1
ATOM 645 C CA . GLU A 1 82 ? -2.155 3.099 13.284 1.00 96.25 82 GLU A CA 1
ATOM 646 C C . GLU A 1 82 ? -0.837 2.783 12.572 1.00 96.25 82 GLU A C 1
ATOM 648 O O . GLU A 1 82 ? 0.109 3.565 12.680 1.00 96.25 82 GLU A O 1
ATOM 653 N N . THR A 1 83 ? -0.745 1.658 11.865 1.00 98.12 83 THR A N 1
ATOM 654 C CA . THR A 1 83 ? 0.521 1.121 11.360 1.00 98.12 83 THR A CA 1
ATOM 655 C C . THR A 1 83 ? 0.517 0.997 9.847 1.00 98.12 83 THR A C 1
ATOM 657 O O . THR A 1 83 ? -0.296 0.284 9.256 1.00 98.12 83 THR A O 1
ATOM 660 N N . ILE A 1 84 ? 1.514 1.625 9.232 1.00 98.75 84 ILE A N 1
ATOM 661 C CA . ILE A 1 84 ? 1.763 1.612 7.798 1.00 98.75 84 ILE A CA 1
ATOM 662 C C . ILE A 1 84 ? 3.027 0.790 7.528 1.00 98.75 84 ILE A C 1
ATOM 664 O O . ILE A 1 84 ? 4.114 1.120 8.003 1.00 98.75 84 ILE A O 1
ATOM 668 N N . LEU A 1 85 ? 2.898 -0.274 6.740 1.00 98.94 85 LEU A N 1
ATOM 669 C CA . LEU A 1 85 ? 4.024 -0.981 6.140 1.00 98.94 85 LEU A CA 1
ATOM 670 C C . LEU A 1 85 ? 4.434 -0.264 4.854 1.00 98.94 85 LEU A C 1
ATOM 672 O O . LEU A 1 85 ? 3.584 -0.045 3.995 1.00 98.94 85 LEU A O 1
ATOM 676 N N . VAL A 1 86 ? 5.711 0.070 4.693 1.00 98.81 86 VAL A N 1
ATOM 677 C CA . VAL A 1 86 ? 6.211 0.800 3.522 1.00 98.81 86 VAL A CA 1
ATOM 678 C C . VAL A 1 86 ? 7.434 0.108 2.931 1.00 98.81 86 VAL A C 1
ATOM 680 O O . VAL A 1 86 ? 8.336 -0.311 3.662 1.00 98.81 86 VAL A O 1
ATOM 683 N N . ALA A 1 87 ? 7.458 -0.007 1.605 1.00 98.38 87 ALA A N 1
ATOM 684 C CA . ALA A 1 87 ? 8.580 -0.535 0.846 1.00 98.38 87 ALA A CA 1
ATOM 685 C C . ALA A 1 87 ? 9.863 0.267 1.125 1.00 98.38 87 ALA A C 1
ATOM 687 O O . ALA A 1 87 ? 9.848 1.494 1.230 1.00 98.38 87 ALA A O 1
ATOM 688 N N . GLU A 1 88 ? 10.985 -0.432 1.246 1.00 98.56 88 GLU A N 1
ATOM 689 C CA . GLU A 1 88 ? 12.293 0.160 1.507 1.00 98.56 88 GLU A CA 1
ATOM 690 C C . GLU A 1 88 ? 13.282 -0.232 0.411 1.00 98.56 88 GLU A C 1
ATOM 692 O O . GLU A 1 88 ? 13.513 -1.412 0.141 1.00 98.56 88 GLU A O 1
ATOM 697 N N . TYR A 1 89 ? 13.896 0.778 -0.198 1.00 98.31 89 TYR A N 1
ATOM 698 C CA . TYR A 1 89 ? 15.002 0.620 -1.135 1.00 98.31 89 TYR A CA 1
ATOM 699 C C . TYR A 1 89 ? 16.326 0.994 -0.459 1.00 98.31 89 TYR A C 1
ATOM 701 O O . TYR A 1 89 ? 16.330 1.735 0.530 1.00 98.31 89 TYR A O 1
ATOM 709 N N . PRO A 1 90 ? 17.476 0.542 -0.993 1.00 98.00 90 PRO A N 1
ATOM 710 C CA . PRO A 1 90 ? 18.763 1.089 -0.587 1.00 98.00 90 PRO A CA 1
ATOM 711 C C . PRO A 1 90 ? 18.795 2.618 -0.722 1.00 98.00 90 PRO A C 1
ATOM 713 O O . PRO A 1 90 ? 18.106 3.204 -1.559 1.00 98.00 90 PRO A O 1
ATOM 716 N N . GLN A 1 91 ? 19.623 3.275 0.090 1.00 96.88 91 GLN A N 1
ATOM 717 C CA . GLN A 1 91 ? 19.697 4.735 0.120 1.00 96.88 91 GLN A CA 1
ATOM 718 C C . GLN A 1 91 ? 19.952 5.325 -1.280 1.00 96.88 91 GLN A C 1
ATOM 720 O O . GLN A 1 91 ? 20.967 5.027 -1.908 1.00 96.88 91 GLN A O 1
ATOM 725 N N . GLY A 1 92 ? 19.048 6.200 -1.732 1.00 96.81 92 GLY A N 1
ATOM 726 C CA . GLY A 1 92 ? 19.157 6.898 -3.018 1.00 96.81 92 GLY A CA 1
ATOM 727 C C . GLY A 1 92 ? 18.791 6.067 -4.252 1.00 96.81 92 GLY A C 1
ATOM 728 O O . GLY A 1 92 ? 19.041 6.529 -5.360 1.00 96.81 92 GLY A O 1
ATOM 729 N N . VAL A 1 93 ? 18.236 4.865 -4.077 1.00 98.25 93 VAL A N 1
ATOM 730 C CA . VAL A 1 93 ? 17.868 3.949 -5.167 1.00 98.25 93 VAL A CA 1
ATOM 731 C C . VAL A 1 93 ? 16.364 3.991 -5.425 1.00 98.25 93 VAL A C 1
ATOM 733 O O . VAL A 1 93 ? 15.576 3.996 -4.476 1.00 98.25 93 VAL A O 1
ATOM 736 N N . ALA A 1 94 ? 15.982 3.958 -6.706 1.00 97.62 94 ALA A N 1
ATOM 737 C CA . ALA A 1 94 ? 14.592 3.927 -7.165 1.00 97.62 94 ALA A CA 1
ATOM 738 C C . ALA A 1 94 ? 13.724 4.987 -6.465 1.00 97.62 94 ALA A C 1
ATOM 740 O O . ALA A 1 94 ? 14.132 6.143 -6.349 1.00 97.62 94 ALA A O 1
ATOM 741 N N . ASP A 1 95 ? 12.539 4.605 -5.992 1.00 98.06 95 ASP A N 1
ATOM 742 C CA . ASP A 1 95 ? 11.601 5.515 -5.331 1.00 98.06 95 ASP A CA 1
ATOM 743 C C . ASP A 1 95 ? 11.928 5.771 -3.859 1.00 98.06 95 ASP A C 1
ATOM 745 O O . ASP A 1 95 ? 11.197 6.501 -3.196 1.00 98.06 95 ASP A O 1
ATOM 749 N N . GLY A 1 96 ? 13.020 5.207 -3.327 1.00 98.31 96 GLY A N 1
ATOM 750 C CA . GLY A 1 96 ? 13.412 5.355 -1.923 1.00 98.31 96 GLY A CA 1
ATOM 751 C C . GLY A 1 96 ? 13.380 6.807 -1.416 1.00 98.31 96 GLY A C 1
ATOM 752 O O . GLY A 1 96 ? 12.769 7.050 -0.374 1.00 98.31 96 GLY A O 1
ATOM 753 N N . PRO A 1 97 ? 13.972 7.784 -2.134 1.00 98.56 97 PRO A N 1
ATOM 754 C CA . PRO A 1 97 ? 13.887 9.195 -1.756 1.00 98.56 97 PRO A CA 1
ATOM 755 C C . PRO A 1 97 ? 12.451 9.738 -1.685 1.00 98.56 97 PRO A C 1
ATOM 757 O O . PRO A 1 97 ? 12.091 10.336 -0.675 1.00 98.56 97 PRO A O 1
ATOM 760 N N . GLN A 1 98 ? 11.616 9.486 -2.702 1.00 98.75 98 GLN A N 1
ATOM 761 C CA . GLN A 1 98 ? 10.238 9.997 -2.736 1.00 98.75 98 GLN A CA 1
ATOM 762 C C . GLN A 1 98 ? 9.347 9.321 -1.686 1.00 98.75 98 GLN A C 1
ATOM 764 O O . GLN A 1 98 ? 8.511 9.969 -1.061 1.00 98.75 98 GLN A O 1
ATOM 769 N N . ILE A 1 99 ? 9.557 8.025 -1.440 1.00 98.69 99 ILE A N 1
ATOM 770 C CA . ILE A 1 99 ? 8.890 7.287 -0.364 1.00 98.69 99 ILE A CA 1
ATOM 771 C C . ILE A 1 99 ? 9.199 7.928 0.995 1.00 98.69 99 ILE A C 1
ATOM 773 O O . ILE A 1 99 ? 8.299 8.072 1.820 1.00 98.69 99 ILE A O 1
ATOM 777 N N . GLU A 1 100 ? 10.447 8.340 1.239 1.00 98.56 100 GLU A N 1
ATOM 778 C CA . GLU A 1 100 ? 10.805 9.016 2.488 1.00 98.56 100 GLU A CA 1
ATOM 779 C C . GLU A 1 100 ? 10.115 10.376 2.621 1.00 98.56 100 GLU A C 1
ATOM 781 O O . GLU A 1 100 ? 9.569 10.681 3.680 1.00 98.56 100 GLU A O 1
ATOM 786 N N . GLU A 1 101 ? 10.076 11.169 1.550 1.00 98.75 101 GLU A N 1
ATOM 787 C CA . GLU A 1 101 ? 9.351 12.443 1.535 1.00 98.75 101 GLU A CA 1
ATOM 788 C C . GLU A 1 101 ? 7.857 12.253 1.824 1.00 98.75 101 GLU A C 1
ATOM 790 O O . GLU A 1 101 ? 7.306 12.961 2.669 1.00 98.75 101 GLU A O 1
ATOM 795 N N . ASN A 1 102 ? 7.222 11.249 1.211 1.00 98.81 102 ASN A N 1
ATOM 796 C CA . ASN A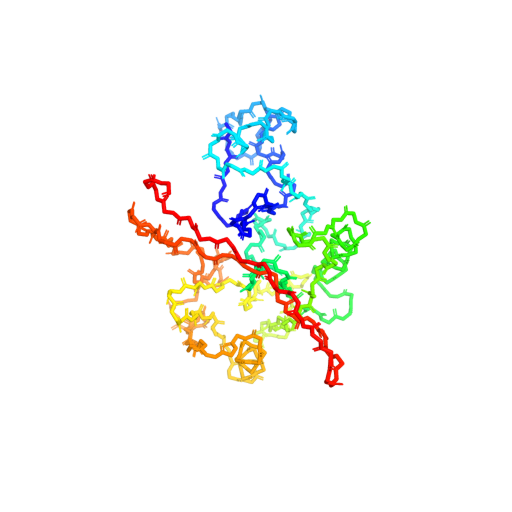 1 102 ? 5.819 10.912 1.453 1.00 98.81 102 ASN A CA 1
ATOM 797 C C . ASN A 1 102 ? 5.575 10.476 2.907 1.00 98.81 102 ASN A C 1
ATOM 799 O O . ASN A 1 102 ? 4.589 10.882 3.519 1.00 98.81 102 ASN A O 1
ATOM 803 N N . ILE A 1 103 ? 6.489 9.713 3.510 1.00 98.75 103 ILE A N 1
ATOM 804 C CA . ILE A 1 103 ? 6.393 9.342 4.930 1.00 98.75 103 ILE A CA 1
ATOM 805 C C . ILE A 1 103 ? 6.506 10.569 5.830 1.00 98.75 103 ILE A C 1
ATOM 807 O O . ILE A 1 103 ? 5.706 10.721 6.753 1.00 98.75 103 ILE A O 1
ATOM 811 N N . GLN A 1 104 ? 7.463 11.463 5.571 1.00 98.75 104 GLN A N 1
ATOM 812 C CA . GLN A 1 104 ? 7.589 12.700 6.342 1.00 98.75 104 GLN A CA 1
ATOM 813 C C . GLN A 1 104 ? 6.360 13.594 6.164 1.00 98.75 104 GLN A C 1
ATOM 815 O O . GLN A 1 104 ? 5.894 14.196 7.130 1.00 98.75 104 GLN A O 1
ATOM 820 N N . TYR A 1 105 ? 5.795 13.657 4.959 1.00 98.81 105 TYR A N 1
ATOM 821 C CA . TYR A 1 105 ? 4.532 14.341 4.712 1.00 98.81 105 TYR A CA 1
ATOM 822 C C . TYR A 1 105 ? 3.404 13.760 5.575 1.00 98.81 105 TYR A C 1
ATOM 824 O O . TYR A 1 105 ? 2.724 14.529 6.255 1.00 98.81 105 TYR A O 1
ATOM 832 N N . ILE A 1 106 ? 3.261 12.430 5.644 1.00 98.69 106 ILE A N 1
ATOM 833 C CA . ILE A 1 106 ? 2.248 11.799 6.498 1.00 98.69 106 ILE A CA 1
ATOM 834 C C . ILE A 1 106 ? 2.463 12.167 7.971 1.00 98.69 106 ILE A C 1
ATOM 836 O O . ILE A 1 106 ? 1.557 12.679 8.626 1.00 98.69 106 ILE A O 1
ATOM 840 N N . LEU A 1 107 ? 3.671 11.926 8.487 1.00 98.62 107 LEU A N 1
ATOM 841 C CA . LEU A 1 107 ? 3.985 12.067 9.911 1.00 98.62 107 LEU A CA 1
ATOM 842 C C . LEU A 1 107 ? 3.910 13.512 10.418 1.00 98.62 107 LEU A C 1
ATOM 844 O O . LEU A 1 107 ? 3.648 13.726 11.600 1.00 98.62 107 LEU A O 1
ATOM 848 N N . ASN A 1 108 ? 4.143 14.497 9.548 1.00 98.56 108 ASN A N 1
ATOM 849 C CA . ASN A 1 108 ? 4.126 15.910 9.923 1.00 98.56 108 ASN A CA 1
ATOM 850 C C . ASN A 1 108 ? 2.735 16.550 9.840 1.00 98.56 108 ASN A C 1
ATOM 852 O O . ASN A 1 108 ? 2.521 17.584 10.473 1.00 98.56 108 ASN A O 1
ATOM 856 N N . ASN A 1 109 ? 1.813 15.979 9.058 1.00 98.50 109 ASN A N 1
ATOM 857 C CA . ASN A 1 109 ? 0.528 16.617 8.754 1.00 98.50 109 ASN A CA 1
ATOM 858 C C . ASN A 1 109 ? -0.688 15.846 9.276 1.00 98.50 109 ASN A C 1
ATOM 860 O O . ASN A 1 109 ? -1.750 16.448 9.432 1.00 98.50 109 ASN A O 1
ATOM 864 N N . PHE A 1 110 ? -0.554 14.550 9.567 1.00 98.31 110 PHE A N 1
ATOM 865 C CA . PHE A 1 110 ? -1.694 13.703 9.906 1.00 98.31 110 PHE A CA 1
ATOM 866 C C . PHE A 1 110 ? -1.455 12.856 11.150 1.00 98.31 110 PHE A C 1
ATOM 868 O O . PHE A 1 110 ? -0.331 12.512 11.520 1.00 98.31 110 PHE A O 1
ATOM 875 N N . THR A 1 111 ? -2.560 12.479 11.780 1.00 97.38 111 THR A N 1
ATOM 876 C CA . THR A 1 111 ? -2.596 11.533 12.889 1.00 97.38 111 THR A CA 1
ATOM 877 C C . THR A 1 111 ? -3.526 10.386 12.544 1.00 97.38 111 THR A C 1
ATOM 879 O O . THR A 1 111 ? -4.436 10.522 11.732 1.00 97.38 111 THR A O 1
ATOM 882 N N . THR A 1 112 ? -3.305 9.258 13.196 1.00 96.94 112 THR A N 1
ATOM 883 C CA . THR A 1 112 ? -4.227 8.121 13.226 1.00 96.94 112 THR A CA 1
ATOM 884 C C . THR A 1 112 ? -5.616 8.552 13.723 1.00 96.94 112 THR A C 1
ATOM 886 O O . THR A 1 112 ? -5.725 9.582 14.404 1.00 96.94 112 THR A O 1
ATOM 889 N N . PRO A 1 113 ? -6.670 7.746 13.502 1.00 95.06 113 PRO A N 1
ATOM 890 C CA . PRO A 1 113 ? -8.002 7.984 14.076 1.00 95.06 113 PRO A CA 1
ATOM 891 C C . PRO A 1 113 ? -8.014 8.150 15.600 1.00 95.06 113 PRO A C 1
ATOM 893 O O . PRO A 1 113 ? -8.919 8.757 16.166 1.00 95.06 113 PRO A O 1
ATOM 896 N N . TYR A 1 114 ? -6.991 7.625 16.278 1.00 93.75 114 TYR A N 1
ATOM 897 C CA . TYR A 1 114 ? -6.821 7.724 17.725 1.00 93.75 114 TYR A CA 1
ATOM 898 C C . TYR A 1 114 ? -5.975 8.933 18.161 1.00 93.75 114 TYR A C 1
ATOM 900 O O . TYR A 1 114 ? -5.610 9.041 19.331 1.00 93.75 114 TYR A O 1
ATOM 908 N N . GLY A 1 115 ? -5.640 9.842 17.239 1.00 93.81 115 GLY A N 1
ATOM 909 C CA . GLY A 1 115 ? -4.892 11.073 17.513 1.00 93.81 115 GLY A CA 1
ATOM 910 C C . GLY A 1 115 ? -3.388 10.878 17.730 1.00 93.81 115 GLY A C 1
ATOM 911 O O . GLY A 1 115 ? -2.697 11.810 18.137 1.00 93.81 115 GLY A O 1
ATOM 912 N N . ASN A 1 116 ? -2.857 9.683 17.468 1.00 94.25 116 ASN A N 1
ATOM 913 C CA . ASN A 1 116 ? -1.427 9.391 17.571 1.00 94.25 116 ASN A CA 1
ATOM 914 C C . ASN A 1 116 ? -0.713 9.571 16.223 1.00 94.25 116 ASN A C 1
ATOM 916 O O . ASN A 1 116 ? -1.360 9.422 15.188 1.00 94.25 116 ASN A O 1
ATOM 920 N N . PRO A 1 117 ? 0.614 9.785 16.195 1.00 96.44 117 PRO A N 1
ATOM 921 C CA . PRO A 1 117 ? 1.399 9.626 14.971 1.00 96.44 117 PRO A CA 1
ATOM 922 C C . PRO A 1 117 ? 1.305 8.195 14.421 1.00 96.44 117 PRO A C 1
ATOM 924 O O . PRO A 1 117 ? 1.237 7.237 15.200 1.00 96.44 117 PRO A O 1
ATOM 927 N N . TYR A 1 118 ? 1.345 8.052 13.094 1.00 98.00 118 TYR A N 1
ATOM 928 C CA . TYR A 1 118 ? 1.412 6.743 12.440 1.00 98.00 118 TYR A CA 1
ATOM 929 C C . TYR A 1 118 ? 2.723 6.018 12.773 1.00 98.00 118 TYR A C 1
ATOM 931 O O . TYR A 1 118 ? 3.797 6.618 12.838 1.00 98.00 118 TYR A O 1
ATOM 939 N N . THR A 1 119 ? 2.640 4.704 12.959 1.00 98.19 119 THR A N 1
ATOM 940 C CA . THR A 1 119 ? 3.800 3.818 13.097 1.00 98.19 119 THR A CA 1
ATOM 941 C C . THR A 1 119 ? 4.224 3.337 11.719 1.00 98.19 119 THR A C 1
ATOM 943 O O . THR A 1 119 ? 3.414 2.781 10.983 1.00 98.19 119 THR A O 1
ATOM 946 N N . ILE A 1 120 ? 5.498 3.512 11.374 1.00 98.69 120 ILE A N 1
ATOM 947 C CA . ILE A 1 120 ? 6.041 3.077 10.084 1.00 98.69 120 ILE A CA 1
ATOM 948 C C . ILE A 1 120 ? 6.866 1.809 10.277 1.00 98.69 120 ILE A C 1
ATOM 950 O O . ILE A 1 120 ? 7.844 1.809 11.025 1.00 98.69 120 ILE A O 1
ATOM 954 N N . ILE A 1 121 ? 6.501 0.745 9.566 1.00 98.81 121 ILE A N 1
ATOM 955 C CA . ILE A 1 121 ? 7.296 -0.480 9.449 1.00 98.81 121 ILE A CA 1
ATOM 956 C C . ILE A 1 121 ? 7.887 -0.520 8.044 1.00 98.81 121 ILE A C 1
ATOM 958 O O . ILE A 1 121 ? 7.174 -0.354 7.059 1.00 98.81 121 ILE A O 1
ATOM 962 N N . ARG A 1 122 ? 9.197 -0.735 7.943 1.00 98.75 122 ARG A N 1
ATOM 963 C CA . ARG A 1 122 ? 9.899 -0.842 6.659 1.00 98.75 122 ARG A CA 1
ATOM 964 C C . ARG A 1 122 ? 9.973 -2.291 6.214 1.00 98.75 122 ARG A C 1
ATOM 966 O O . ARG A 1 122 ? 10.238 -3.169 7.033 1.00 98.75 122 ARG A O 1
ATOM 973 N N . ILE A 1 123 ? 9.773 -2.528 4.921 1.00 98.69 123 ILE A N 1
ATOM 974 C CA . ILE A 1 123 ? 9.954 -3.842 4.309 1.00 98.69 123 ILE A CA 1
ATOM 975 C C . ILE A 1 123 ? 10.876 -3.743 3.088 1.00 98.69 123 ILE A C 1
ATOM 977 O O . ILE A 1 123 ? 10.516 -3.085 2.113 1.00 98.69 123 ILE A O 1
ATOM 981 N N . PRO A 1 124 ? 12.067 -4.370 3.114 1.00 98.44 124 PRO A N 1
ATOM 982 C CA . PRO A 1 124 ? 13.017 -4.261 2.012 1.00 98.44 124 PRO A CA 1
ATOM 983 C C . PRO A 1 124 ? 12.458 -4.814 0.699 1.00 98.44 124 PRO A C 1
ATOM 985 O O . PRO A 1 124 ? 12.087 -5.987 0.622 1.00 98.44 124 PRO A O 1
ATOM 988 N N . SER A 1 125 ? 12.446 -3.994 -0.350 1.00 97.69 125 SER A N 1
ATOM 989 C CA . SER A 1 125 ? 12.107 -4.428 -1.705 1.00 97.69 125 SER A CA 1
ATOM 990 C C . SER A 1 125 ? 13.252 -5.260 -2.292 1.00 97.69 125 SER A C 1
ATOM 992 O O . SER A 1 125 ? 14.412 -4.839 -2.233 1.00 97.69 125 SER A O 1
ATOM 994 N N . PRO A 1 126 ? 12.985 -6.441 -2.876 1.00 96.19 126 PRO A N 1
ATOM 995 C CA . PRO A 1 126 ? 14.039 -7.265 -3.444 1.00 96.19 126 PRO A CA 1
ATOM 996 C C . PRO A 1 126 ? 14.431 -6.749 -4.840 1.00 96.19 126 PRO A C 1
ATOM 998 O O . PRO A 1 126 ? 13.559 -6.396 -5.637 1.00 96.19 126 PRO A O 1
ATOM 1001 N N . PRO A 1 127 ? 15.727 -6.757 -5.204 1.00 95.69 127 PRO A N 1
ATOM 1002 C CA . PRO A 1 127 ? 16.141 -6.419 -6.558 1.00 95.69 127 PRO A CA 1
ATOM 1003 C C . PRO A 1 127 ? 15.690 -7.495 -7.551 1.00 95.69 127 PRO A C 1
ATOM 1005 O O . PRO A 1 127 ? 15.273 -8.600 -7.188 1.00 95.69 127 PRO A O 1
ATOM 1008 N N . SER A 1 128 ? 15.860 -7.215 -8.839 1.00 92.75 128 SER A N 1
ATOM 1009 C CA . SER A 1 128 ? 15.802 -8.251 -9.872 1.00 92.75 128 SER A CA 1
ATOM 1010 C C . SER A 1 128 ? 16.951 -9.250 -9.755 1.00 92.75 128 SER A C 1
ATOM 1012 O O . SER A 1 128 ? 17.938 -9.013 -9.060 1.00 92.75 128 SER A O 1
ATOM 1014 N N . THR A 1 129 ? 16.851 -10.379 -10.458 1.00 90.06 129 THR A N 1
ATOM 1015 C CA . THR A 1 129 ? 17.928 -11.387 -10.528 1.00 90.06 129 THR A CA 1
ATOM 1016 C C . THR A 1 129 ? 19.236 -10.817 -11.088 1.00 90.06 129 THR A C 1
ATOM 1018 O O . THR A 1 129 ? 20.311 -11.297 -10.746 1.00 90.06 129 THR A O 1
ATOM 1021 N N . SER A 1 130 ? 19.157 -9.752 -11.891 1.00 91.50 130 SER A N 1
ATOM 1022 C CA . SER A 1 130 ? 20.293 -8.950 -12.361 1.00 91.50 130 SER A CA 1
ATOM 1023 C C . SER A 1 130 ? 20.927 -8.053 -11.287 1.00 91.50 130 SER A C 1
ATOM 1025 O O . SER A 1 130 ? 21.965 -7.451 -11.542 1.00 91.50 130 SER A O 1
ATOM 1027 N N . GLY A 1 131 ? 20.306 -7.925 -10.112 1.00 93.94 131 GLY A N 1
ATOM 1028 C CA . GLY A 1 131 ? 20.674 -6.965 -9.068 1.00 93.94 131 GLY A CA 1
ATOM 1029 C C . GLY A 1 131 ? 20.099 -5.558 -9.270 1.00 93.94 131 GLY A C 1
ATOM 1030 O O . GLY A 1 131 ? 20.367 -4.683 -8.453 1.00 93.94 131 GLY A O 1
ATOM 1031 N N . LEU A 1 132 ? 19.318 -5.331 -10.332 1.00 95.88 132 LEU A N 1
ATOM 1032 C CA . LEU A 1 132 ? 18.781 -4.014 -10.688 1.00 95.88 132 LEU A CA 1
ATOM 1033 C C . LEU A 1 132 ? 17.432 -3.730 -10.012 1.00 95.88 132 LEU A C 1
ATOM 1035 O O . LEU A 1 132 ? 16.608 -4.636 -9.839 1.00 95.88 132 LEU A O 1
ATOM 1039 N N . TYR A 1 133 ? 17.212 -2.455 -9.700 1.00 97.38 133 TYR A N 1
ATOM 1040 C CA . TYR A 1 133 ? 15.968 -1.871 -9.193 1.00 97.38 133 TYR A CA 1
ATOM 1041 C C . TYR A 1 133 ? 15.262 -1.060 -10.300 1.00 97.38 133 TYR A C 1
ATOM 1043 O O . TYR A 1 133 ? 15.833 -0.924 -11.388 1.00 97.38 133 TYR A O 1
ATOM 1051 N N . PRO A 1 134 ? 14.028 -0.560 -10.081 1.00 96.75 134 PRO A N 1
ATOM 1052 C CA . PRO A 1 134 ? 13.257 0.147 -11.111 1.00 96.75 134 PRO A CA 1
ATOM 1053 C C . PRO A 1 134 ? 13.985 1.313 -11.799 1.00 96.75 134 PRO A C 1
ATOM 1055 O O . PRO A 1 134 ? 13.870 1.466 -13.014 1.00 96.75 134 PRO A O 1
ATOM 1058 N N . ASP A 1 135 ? 14.833 2.049 -11.075 1.00 97.12 135 ASP A N 1
ATOM 1059 C CA . ASP A 1 135 ? 15.683 3.119 -11.629 1.00 97.12 135 ASP A CA 1
ATOM 1060 C C . ASP A 1 135 ? 16.697 2.666 -12.686 1.00 97.12 135 ASP A C 1
ATOM 1062 O O . ASP A 1 135 ? 17.221 3.476 -13.448 1.00 97.12 135 ASP A O 1
ATOM 1066 N N . ASN A 1 136 ? 16.967 1.366 -12.754 1.00 96.94 136 ASN A N 1
ATOM 1067 C CA . ASN A 1 136 ? 17.885 0.754 -13.698 1.00 96.94 136 ASN A CA 1
ATOM 1068 C C . ASN A 1 136 ? 17.223 -0.410 -14.452 1.00 96.94 136 ASN A C 1
ATOM 1070 O O . ASN A 1 136 ? 17.872 -1.415 -14.738 1.00 96.94 136 ASN A O 1
ATOM 1074 N N . ASN A 1 137 ? 15.937 -0.283 -14.803 1.00 93.12 137 ASN A N 1
ATOM 1075 C CA . ASN A 1 137 ? 15.155 -1.283 -15.552 1.00 93.12 137 ASN A CA 1
ATOM 1076 C C . ASN A 1 137 ? 14.968 -2.634 -14.829 1.00 93.12 137 ASN A C 1
ATOM 1078 O O . ASN A 1 137 ? 14.813 -3.677 -15.470 1.00 93.12 137 ASN A O 1
ATOM 1082 N N . GLY A 1 138 ? 15.005 -2.649 -13.497 1.00 93.69 138 GLY A N 1
ATOM 1083 C CA . GLY A 1 138 ? 14.531 -3.779 -12.700 1.00 93.69 138 GLY A CA 1
ATOM 1084 C C . GLY A 1 138 ? 13.001 -3.820 -12.615 1.00 93.69 138 GLY A C 1
ATOM 1085 O O . GLY A 1 138 ? 12.340 -2.796 -12.752 1.00 93.69 138 GLY A O 1
ATOM 1086 N N . TYR A 1 139 ? 12.423 -4.995 -12.351 1.00 93.06 139 TYR A N 1
ATOM 1087 C CA . TYR A 1 139 ? 10.990 -5.084 -12.044 1.00 93.06 139 TYR A CA 1
ATOM 1088 C C . TYR A 1 139 ? 10.673 -4.491 -10.670 1.00 93.06 139 TYR A C 1
ATOM 1090 O O . TYR A 1 139 ? 11.467 -4.616 -9.732 1.00 93.06 139 TYR A O 1
ATOM 1098 N N . TYR A 1 140 ? 9.472 -3.929 -10.551 1.00 94.81 140 TYR A N 1
ATOM 1099 C CA . TYR A 1 140 ? 8.942 -3.304 -9.343 1.00 94.81 140 TYR A CA 1
ATOM 1100 C C . TYR A 1 140 ? 8.462 -4.351 -8.322 1.00 94.81 140 TYR A C 1
ATOM 1102 O O . TYR A 1 140 ? 7.271 -4.514 -8.077 1.00 94.81 140 TYR A O 1
ATOM 1110 N N . ARG A 1 141 ? 9.387 -5.142 -7.763 1.00 95.69 141 ARG A N 1
ATOM 1111 C CA . ARG A 1 141 ? 9.057 -6.141 -6.733 1.00 95.69 141 ARG A CA 1
ATOM 1112 C C . ARG A 1 141 ? 8.804 -5.466 -5.392 1.00 95.69 141 ARG A C 1
ATOM 1114 O O . ARG A 1 141 ? 9.591 -4.632 -4.958 1.00 95.69 141 ARG A O 1
ATOM 1121 N N . THR A 1 142 ? 7.741 -5.883 -4.717 1.00 97.19 142 THR A N 1
ATOM 1122 C CA . THR A 1 142 ? 7.294 -5.283 -3.464 1.00 97.19 142 THR A CA 1
ATOM 1123 C C . THR A 1 142 ? 6.493 -6.275 -2.631 1.00 97.19 142 THR A C 1
ATOM 1125 O O . THR A 1 142 ? 5.576 -6.934 -3.112 1.00 97.19 142 THR A O 1
ATOM 1128 N N . TYR A 1 143 ? 6.791 -6.351 -1.341 1.00 98.50 143 TYR A N 1
ATOM 1129 C CA . TYR A 1 143 ? 6.024 -7.191 -0.425 1.00 98.50 143 TYR A CA 1
ATOM 1130 C C . TYR A 1 143 ? 4.727 -6.523 0.054 1.00 98.50 143 TYR A C 1
ATOM 1132 O O . TYR A 1 143 ? 3.870 -7.204 0.613 1.00 98.50 143 TYR A O 1
ATOM 1140 N N . THR A 1 144 ? 4.548 -5.215 -0.186 1.00 98.50 144 THR A N 1
ATOM 1141 C CA . THR A 1 144 ? 3.359 -4.470 0.264 1.00 98.50 144 THR A CA 1
ATOM 1142 C C . THR A 1 144 ? 2.102 -4.829 -0.518 1.00 98.50 144 THR A C 1
ATOM 1144 O O . THR A 1 144 ? 1.004 -4.643 -0.002 1.00 98.50 144 THR A O 1
ATOM 1147 N N . ASN A 1 145 ? 2.234 -5.410 -1.717 1.00 98.25 145 ASN A N 1
ATOM 1148 C CA . ASN A 1 145 ? 1.113 -5.820 -2.567 1.00 98.25 145 ASN A CA 1
ATOM 1149 C C . ASN A 1 145 ? 0.466 -7.143 -2.095 1.00 98.25 145 ASN A C 1
ATOM 1151 O O . ASN A 1 145 ? 0.199 -8.064 -2.870 1.00 98.25 145 ASN A O 1
ATOM 1155 N N . SER A 1 146 ? 0.253 -7.245 -0.784 1.00 98.38 146 SER A N 1
ATOM 1156 C CA . SER A 1 146 ? -0.358 -8.367 -0.076 1.00 98.38 146 SER A CA 1
ATOM 1157 C C . SER A 1 146 ? -1.853 -8.147 0.154 1.00 98.38 146 SER A C 1
ATOM 1159 O O . SER A 1 146 ? -2.376 -7.039 0.006 1.00 98.38 146 SER A O 1
ATOM 1161 N N . VAL A 1 147 ? -2.570 -9.200 0.543 1.00 98.12 147 VAL A N 1
ATOM 1162 C CA . VAL A 1 147 ? -4.013 -9.140 0.824 1.00 98.12 147 VAL A CA 1
ATOM 1163 C C . VAL A 1 147 ? -4.349 -9.840 2.136 1.00 98.12 147 VAL A C 1
ATOM 1165 O O . VAL A 1 147 ? -3.871 -10.940 2.411 1.00 98.12 147 VAL A O 1
ATOM 1168 N N . PHE A 1 148 ? -5.193 -9.192 2.939 1.00 98.00 148 PHE A N 1
ATOM 1169 C CA . PHE A 1 148 ? -5.775 -9.779 4.141 1.00 98.00 148 PHE A CA 1
ATOM 1170 C C . PHE A 1 148 ? -6.992 -10.626 3.772 1.00 98.00 148 PHE A C 1
ATOM 1172 O O . PHE A 1 148 ? -7.864 -10.191 3.020 1.00 98.00 148 PHE A O 1
ATOM 1179 N N . ILE A 1 149 ? -7.064 -11.829 4.334 1.00 96.81 149 ILE A N 1
ATOM 1180 C CA . ILE A 1 149 ? -8.209 -12.731 4.225 1.00 96.81 149 ILE A CA 1
ATOM 1181 C C . ILE A 1 149 ? -8.497 -13.280 5.621 1.00 96.81 149 ILE A C 1
ATOM 1183 O O . ILE A 1 149 ? -7.949 -14.307 6.030 1.00 96.81 149 ILE A O 1
ATOM 1187 N N . ASN A 1 150 ? -9.376 -12.596 6.355 1.00 95.06 150 ASN A N 1
ATOM 1188 C CA . ASN A 1 150 ? -9.671 -12.901 7.757 1.00 95.06 150 ASN A CA 1
ATOM 1189 C C . ASN A 1 150 ? -8.366 -12.989 8.569 1.00 95.06 150 ASN A C 1
ATOM 1191 O O . ASN A 1 150 ? -7.590 -12.046 8.565 1.00 95.06 150 ASN A O 1
ATOM 1195 N N . SER A 1 151 ? -8.078 -14.127 9.205 1.00 96.50 151 SER A N 1
ATOM 1196 C CA . SER A 1 151 ? -6.868 -14.354 10.008 1.00 96.50 151 SER A CA 1
ATOM 1197 C C . SER A 1 151 ? -5.617 -14.733 9.195 1.00 96.50 151 SER A C 1
ATOM 1199 O O . SER A 1 151 ? -4.691 -15.332 9.744 1.00 96.50 151 SER A O 1
ATOM 1201 N N . LYS A 1 152 ? -5.600 -14.487 7.880 1.00 98.38 152 LYS A N 1
ATOM 1202 C CA . LYS A 1 152 ? -4.489 -14.822 6.975 1.00 98.38 152 LYS A CA 1
ATOM 1203 C C . LYS A 1 152 ? -4.040 -13.598 6.195 1.00 98.38 152 LYS A C 1
ATOM 1205 O O . LYS A 1 152 ? -4.867 -12.754 5.853 1.00 98.38 152 LYS A O 1
ATOM 1210 N N . VAL A 1 153 ? -2.764 -13.560 5.831 1.00 98.62 153 VAL A N 1
ATOM 1211 C CA . VAL A 1 153 ? -2.221 -12.575 4.890 1.00 98.62 153 VAL A CA 1
ATOM 1212 C C . VAL A 1 153 ? -1.474 -13.300 3.785 1.00 98.62 153 VAL A C 1
ATOM 1214 O O . VAL A 1 153 ? -0.526 -14.035 4.055 1.00 98.62 153 VAL A O 1
ATOM 1217 N N . LEU A 1 154 ? -1.906 -13.102 2.540 1.00 98.62 154 LEU A N 1
ATOM 1218 C CA . LEU A 1 154 ? -1.191 -13.617 1.375 1.00 98.62 154 LEU A CA 1
ATOM 1219 C C . LEU A 1 154 ? -0.177 -12.571 0.920 1.00 98.62 154 LEU A C 1
ATOM 1221 O O . LEU A 1 154 ? -0.568 -11.451 0.586 1.00 98.62 154 LEU A O 1
ATOM 1225 N N . VAL A 1 155 ? 1.104 -12.930 0.903 1.00 98.50 155 VAL A N 1
ATOM 1226 C CA . VAL A 1 155 ? 2.220 -12.022 0.605 1.00 98.50 155 VAL A CA 1
ATOM 1227 C C . VAL A 1 155 ? 2.919 -12.472 -0.681 1.00 98.50 155 VAL A C 1
ATOM 1229 O O . VAL A 1 155 ? 3.208 -13.665 -0.812 1.00 98.50 155 VAL A O 1
ATOM 1232 N N . PRO A 1 156 ? 3.187 -11.572 -1.647 1.00 97.25 156 PRO A N 1
ATOM 1233 C CA . PRO A 1 156 ? 3.924 -11.940 -2.852 1.00 97.25 156 PRO A CA 1
ATOM 1234 C C . PRO A 1 156 ? 5.361 -12.294 -2.486 1.00 97.25 156 PRO A C 1
ATOM 1236 O O . PRO A 1 156 ? 6.068 -11.487 -1.896 1.00 97.25 156 PRO A O 1
ATOM 1239 N N . PHE A 1 157 ? 5.782 -13.508 -2.812 1.00 96.50 157 PHE A N 1
ATOM 1240 C CA . PHE A 1 157 ? 7.149 -13.982 -2.632 1.00 96.50 157 PHE A CA 1
ATOM 1241 C C . PHE A 1 157 ? 7.849 -14.027 -3.984 1.00 96.50 157 PHE A C 1
ATOM 1243 O O . PHE A 1 157 ? 7.218 -14.217 -5.026 1.00 96.50 157 PHE A O 1
ATOM 1250 N N . TYR A 1 158 ? 9.157 -13.826 -3.961 1.00 94.81 158 TYR A N 1
ATOM 1251 C CA . TYR A 1 158 ? 9.971 -13.704 -5.159 1.00 94.81 158 TYR A CA 1
ATOM 1252 C C . TYR A 1 158 ? 11.145 -14.669 -5.114 1.00 94.81 158 TYR A C 1
ATOM 1254 O O . TYR A 1 158 ? 11.356 -15.440 -6.048 1.00 94.81 158 TYR A O 1
ATOM 1262 N N . ARG A 1 159 ? 11.939 -14.602 -4.042 1.00 92.56 159 ARG A N 1
ATOM 1263 C CA . ARG A 1 159 ? 13.173 -15.374 -3.885 1.00 92.56 159 ARG A CA 1
ATOM 1264 C C . ARG A 1 159 ? 13.486 -15.579 -2.410 1.00 92.56 159 ARG A C 1
ATOM 1266 O O . ARG A 1 159 ? 13.578 -14.610 -1.654 1.00 92.56 159 ARG A O 1
ATOM 1273 N N . THR A 1 160 ? 13.752 -16.828 -2.029 1.00 92.31 160 THR A N 1
ATOM 1274 C CA . THR A 1 160 ? 13.923 -17.265 -0.635 1.00 92.31 160 THR A CA 1
ATOM 1275 C C . THR A 1 160 ? 14.886 -16.395 0.177 1.00 92.31 160 THR A C 1
ATOM 1277 O O . THR A 1 160 ? 14.635 -16.124 1.354 1.00 92.31 160 THR A O 1
ATOM 1280 N N . GLU A 1 161 ? 15.989 -15.935 -0.423 1.00 93.25 161 GLU A N 1
ATOM 1281 C CA . GLU A 1 161 ? 16.986 -15.113 0.268 1.00 93.25 161 GLU A CA 1
ATOM 1282 C C . GLU A 1 161 ? 16.467 -13.731 0.711 1.00 93.25 161 GLU A C 1
ATOM 1284 O O . GLU A 1 161 ? 17.025 -13.152 1.642 1.00 93.25 161 GLU A O 1
ATOM 1289 N N . TYR A 1 162 ? 15.386 -13.228 0.105 1.00 95.94 162 TYR A N 1
ATOM 1290 C CA . TYR A 1 162 ? 14.701 -11.994 0.509 1.00 95.94 162 TYR A CA 1
ATOM 1291 C C . TYR A 1 162 ? 13.373 -12.284 1.216 1.00 95.94 162 TYR A C 1
ATOM 1293 O O . TYR A 1 162 ? 13.046 -11.616 2.199 1.00 95.94 162 TYR A O 1
ATOM 1301 N N . ASP A 1 163 ? 12.640 -13.303 0.761 1.00 97.56 163 ASP A N 1
ATOM 1302 C CA . ASP A 1 163 ? 11.307 -13.644 1.268 1.00 97.56 163 ASP A CA 1
ATOM 1303 C C . ASP A 1 163 ? 11.330 -13.953 2.770 1.00 97.56 163 ASP A C 1
ATOM 1305 O O . ASP A 1 163 ? 10.422 -13.577 3.502 1.00 97.56 163 ASP A O 1
ATOM 1309 N N . THR A 1 164 ? 12.402 -14.583 3.264 1.00 97.50 164 THR A N 1
ATOM 1310 C CA . THR A 1 164 ? 12.548 -14.906 4.696 1.00 97.50 164 THR A CA 1
ATOM 1311 C C . THR A 1 164 ? 12.584 -13.668 5.596 1.00 97.50 164 THR A C 1
ATOM 1313 O O . THR A 1 164 ? 12.111 -13.716 6.731 1.00 97.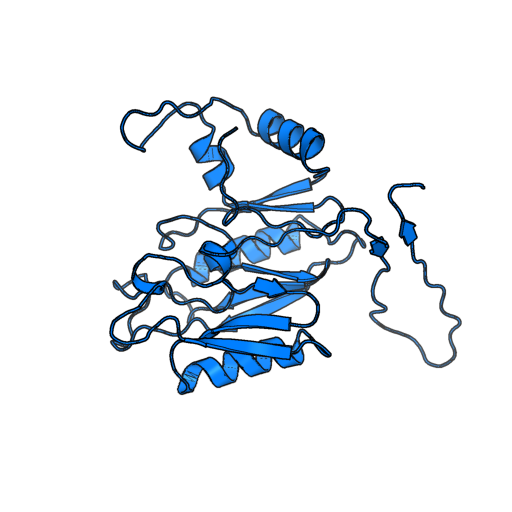50 164 THR A O 1
ATOM 1316 N N . ILE A 1 165 ? 13.119 -12.546 5.103 1.00 98.25 165 ILE A N 1
ATOM 1317 C CA . ILE A 1 165 ? 13.127 -11.274 5.834 1.00 98.25 165 ILE A CA 1
ATOM 1318 C C . ILE A 1 165 ? 11.727 -10.660 5.813 1.00 98.25 165 ILE A C 1
ATOM 1320 O O . ILE A 1 165 ? 11.227 -10.258 6.862 1.00 98.25 165 ILE A O 1
ATOM 1324 N N . ALA A 1 166 ? 11.089 -10.629 4.642 1.00 98.38 166 ALA A N 1
ATOM 1325 C CA . ALA A 1 166 ? 9.735 -10.112 4.477 1.00 98.38 166 ALA A CA 1
ATOM 1326 C C . ALA A 1 166 ? 8.720 -10.876 5.336 1.00 98.38 166 ALA A C 1
ATOM 1328 O O . ALA A 1 166 ? 7.929 -10.263 6.051 1.00 98.38 166 ALA A O 1
ATOM 1329 N N . GLN A 1 167 ? 8.792 -12.209 5.326 1.00 98.56 167 GLN A N 1
ATOM 1330 C CA . GLN A 1 167 ? 7.949 -13.073 6.143 1.00 98.56 167 GLN A CA 1
ATOM 1331 C C . GLN A 1 167 ? 8.094 -12.749 7.629 1.00 98.56 167 GLN A C 1
ATOM 1333 O O . GLN A 1 167 ? 7.088 -12.527 8.296 1.00 98.56 167 GLN A O 1
ATOM 1338 N N . ARG A 1 168 ? 9.332 -12.652 8.132 1.00 98.56 168 ARG A N 1
ATOM 1339 C CA . ARG A 1 168 ? 9.584 -12.322 9.540 1.00 98.56 168 ARG A CA 1
ATOM 1340 C C . ARG A 1 168 ? 8.989 -10.966 9.922 1.00 98.56 168 ARG A C 1
ATOM 1342 O O . ARG A 1 168 ? 8.366 -10.862 10.969 1.00 98.56 168 ARG A O 1
ATOM 1349 N N . ILE A 1 169 ? 9.153 -9.943 9.079 1.00 98.81 169 ILE A N 1
ATOM 1350 C CA . ILE A 1 169 ? 8.594 -8.604 9.332 1.00 98.81 169 ILE A CA 1
ATOM 1351 C C . ILE A 1 169 ? 7.065 -8.667 9.435 1.00 98.81 169 ILE A C 1
ATOM 1353 O O . ILE A 1 169 ? 6.490 -8.084 10.350 1.00 98.81 169 ILE A O 1
ATOM 1357 N N . TYR A 1 170 ? 6.406 -9.406 8.538 1.00 98.75 170 TYR A N 1
ATOM 1358 C CA . TYR A 1 170 ? 4.960 -9.616 8.603 1.00 98.75 170 TYR A CA 1
ATOM 1359 C C . TYR A 1 170 ? 4.529 -10.375 9.865 1.00 98.75 170 TYR A C 1
ATOM 1361 O O . TYR A 1 170 ? 3.575 -9.961 10.518 1.00 98.75 170 TYR A O 1
ATOM 1369 N N . GLU A 1 171 ? 5.223 -11.455 10.227 1.00 98.56 171 GLU A N 1
ATOM 1370 C CA . GLU A 1 171 ? 4.924 -12.257 11.422 1.00 98.56 171 GLU A CA 1
ATOM 1371 C C . GLU A 1 171 ? 5.109 -11.454 12.722 1.00 98.56 171 GLU A C 1
ATOM 1373 O O . GLU A 1 171 ? 4.301 -11.574 13.642 1.00 98.56 171 GLU A O 1
ATOM 1378 N N . GLU A 1 172 ? 6.140 -10.608 12.792 1.00 98.50 172 GLU A N 1
ATOM 1379 C CA . GLU A 1 172 ? 6.389 -9.709 13.925 1.00 98.50 172 GLU A CA 1
ATOM 1380 C C . GLU A 1 172 ? 5.344 -8.585 14.006 1.00 98.50 172 GLU A C 1
ATOM 1382 O O . GLU A 1 172 ? 4.901 -8.233 15.100 1.00 98.50 172 GLU A O 1
ATOM 1387 N N . ALA A 1 173 ? 4.933 -8.033 12.860 1.00 98.19 173 ALA A N 1
ATOM 1388 C CA . ALA A 1 173 ? 3.973 -6.933 12.792 1.00 98.19 173 ALA A CA 1
ATOM 1389 C C . ALA A 1 173 ? 2.512 -7.371 12.996 1.00 98.19 173 ALA A C 1
ATOM 1391 O O . ALA A 1 173 ? 1.689 -6.565 13.430 1.00 98.19 173 ALA A O 1
ATOM 1392 N N . LEU A 1 174 ? 2.180 -8.627 12.681 1.00 98.00 174 LEU A N 1
ATOM 1393 C CA . LEU A 1 174 ? 0.816 -9.164 12.704 1.00 98.00 174 LEU A CA 1
ATOM 1394 C C . LEU A 1 174 ? 0.715 -10.432 13.570 1.00 98.00 174 LEU A C 1
ATOM 1396 O O . LEU A 1 174 ? 0.358 -11.506 13.071 1.00 98.00 174 LEU A O 1
ATOM 1400 N N . PRO A 1 175 ? 0.988 -10.341 14.884 1.00 96.94 175 PRO A N 1
ATOM 1401 C CA . PRO A 1 175 ? 0.885 -11.493 15.767 1.00 96.94 175 PRO A CA 1
ATOM 1402 C C . PRO A 1 175 ? -0.532 -12.087 15.730 1.00 96.94 175 PRO A C 1
ATOM 1404 O O . PRO A 1 175 ? -1.528 -11.386 15.900 1.00 96.94 175 PRO A O 1
ATOM 1407 N N . GLY A 1 176 ? -0.614 -13.402 15.521 1.00 97.00 176 GLY A N 1
ATOM 1408 C CA . GLY A 1 176 ? -1.877 -14.143 15.422 1.00 97.00 176 GLY A CA 1
ATOM 1409 C C . GLY A 1 176 ? -2.421 -14.313 13.999 1.00 97.00 176 GLY A C 1
ATOM 1410 O O . GLY A 1 176 ? -3.322 -15.130 13.809 1.00 97.00 176 GLY A O 1
ATOM 1411 N N . TYR A 1 177 ? -1.861 -13.617 13.004 1.00 98.44 177 TYR A N 1
ATOM 1412 C CA . TYR A 1 177 ? -2.143 -13.882 11.593 1.00 98.44 177 TYR A CA 1
ATOM 1413 C C . TYR A 1 177 ? -1.250 -15.001 11.052 1.00 98.44 177 TYR A C 1
ATOM 1415 O O . TYR A 1 177 ? -0.093 -15.153 11.436 1.00 98.44 177 TYR A O 1
ATOM 1423 N N . GLU A 1 178 ? -1.791 -15.781 10.121 1.00 98.56 178 GLU A N 1
ATOM 1424 C CA . GLU A 1 178 ? -1.030 -16.755 9.339 1.00 98.56 178 GLU A CA 1
ATOM 1425 C C . GLU A 1 178 ? -0.510 -16.086 8.058 1.00 98.56 178 GLU A C 1
ATOM 1427 O O . GLU A 1 178 ? -1.298 -15.662 7.206 1.00 98.56 178 GLU A O 1
ATOM 1432 N N . ILE A 1 179 ? 0.813 -15.984 7.922 1.00 98.62 179 ILE A N 1
ATOM 1433 C CA . ILE A 1 179 ? 1.465 -15.395 6.747 1.00 98.62 179 ILE A CA 1
ATOM 1434 C C . ILE A 1 179 ? 1.717 -16.489 5.709 1.00 98.62 179 ILE A C 1
ATOM 1436 O O . ILE A 1 179 ? 2.385 -17.483 5.988 1.00 98.62 179 ILE A O 1
ATOM 1440 N N . ILE A 1 180 ? 1.178 -16.310 4.503 1.00 98.44 180 ILE A N 1
ATOM 1441 C CA . ILE A 1 180 ? 1.267 -17.284 3.411 1.00 98.44 180 ILE A CA 1
ATOM 1442 C C . ILE A 1 180 ? 1.945 -16.620 2.215 1.00 98.44 180 ILE A C 1
ATOM 1444 O O . ILE A 1 180 ? 1.374 -15.744 1.565 1.00 98.44 180 ILE A O 1
ATOM 1448 N N . GLY A 1 181 ? 3.161 -17.062 1.906 1.00 97.38 181 GLY A N 1
ATOM 1449 C CA . GLY A 1 181 ? 3.886 -16.627 0.717 1.00 97.38 181 GLY A CA 1
ATOM 1450 C C . GLY A 1 181 ? 3.336 -17.260 -0.560 1.00 97.38 181 GLY A C 1
ATOM 1451 O O . GLY A 1 181 ? 3.163 -18.478 -0.620 1.00 97.38 181 GLY A O 1
ATOM 1452 N N . ILE A 1 182 ? 3.097 -16.448 -1.591 1.00 95.88 182 ILE A N 1
ATOM 1453 C CA . ILE A 1 182 ? 2.718 -16.909 -2.933 1.00 95.88 182 ILE A CA 1
ATOM 1454 C C . ILE A 1 182 ? 3.770 -16.437 -3.930 1.00 95.88 182 ILE A C 1
ATOM 1456 O O . ILE A 1 182 ? 3.971 -15.237 -4.102 1.00 95.88 182 ILE A O 1
ATOM 1460 N N . ASP A 1 183 ? 4.414 -17.383 -4.607 1.00 94.12 183 ASP A N 1
ATOM 1461 C CA . ASP A 1 183 ? 5.422 -17.096 -5.627 1.00 94.12 183 ASP A CA 1
ATOM 1462 C C . ASP A 1 183 ? 4.823 -16.286 -6.794 1.00 94.12 183 ASP A C 1
ATOM 1464 O O . ASP A 1 183 ? 3.925 -16.753 -7.500 1.00 94.12 183 ASP A O 1
ATOM 1468 N N . CYS A 1 184 ? 5.339 -15.071 -6.979 1.00 93.38 184 CYS A N 1
ATOM 1469 C CA . CYS A 1 184 ? 4.956 -14.115 -8.016 1.00 93.38 184 CYS A CA 1
ATOM 1470 C C . CYS A 1 184 ? 6.071 -13.872 -9.056 1.00 93.38 184 CYS A C 1
ATOM 1472 O O . CYS A 1 184 ? 5.918 -12.993 -9.906 1.00 93.38 184 CYS A O 1
ATOM 1474 N N . ASP A 1 185 ? 7.176 -14.627 -9.002 1.00 86.75 185 ASP A N 1
ATOM 1475 C CA . ASP A 1 185 ? 8.376 -14.456 -9.843 1.00 86.75 185 ASP A CA 1
ATOM 1476 C C . ASP A 1 185 ? 8.767 -15.727 -10.622 1.00 86.75 185 ASP A C 1
ATOM 1478 O O . ASP A 1 185 ? 9.828 -15.781 -11.251 1.00 86.75 185 ASP A O 1
ATOM 1482 N N . ASN A 1 186 ? 7.930 -16.771 -10.593 1.00 76.56 186 ASN A N 1
ATOM 1483 C CA . ASN A 1 186 ? 8.245 -18.044 -11.237 1.00 76.56 186 ASN A CA 1
ATOM 1484 C C . ASN A 1 186 ? 8.439 -17.942 -12.764 1.00 76.56 186 ASN A C 1
ATOM 1486 O O . ASN A 1 186 ? 7.870 -17.108 -13.475 1.00 76.56 186 ASN A O 1
ATOM 1490 N N . SER A 1 187 ? 9.246 -18.866 -13.293 1.00 65.44 187 SER A N 1
ATOM 1491 C CA . SER A 1 187 ? 9.450 -19.018 -14.734 1.00 65.44 187 SER A CA 1
ATOM 1492 C C . SER A 1 187 ? 8.177 -19.540 -15.404 1.00 65.44 187 SER A C 1
ATOM 1494 O O . SER A 1 187 ? 7.868 -20.727 -15.328 1.00 65.44 187 SER A O 1
ATOM 1496 N N . GLY A 1 188 ? 7.460 -18.647 -16.085 1.00 67.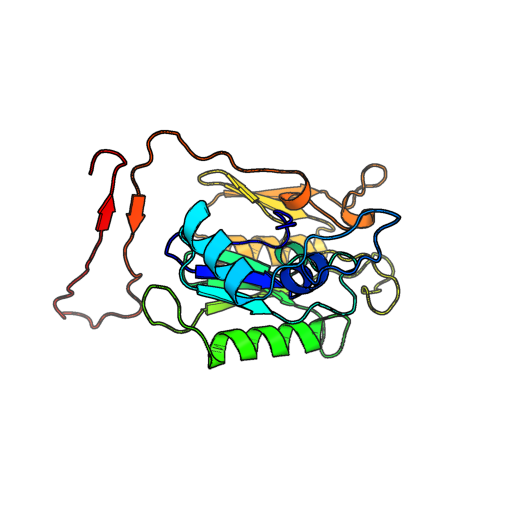81 188 GLY A N 1
ATOM 1497 C CA . GLY A 1 188 ? 6.263 -18.959 -16.869 1.00 67.81 188 GLY A CA 1
ATOM 1498 C C . GLY A 1 188 ? 5.000 -18.230 -16.409 1.00 67.81 188 GLY A C 1
ATOM 1499 O O . GLY A 1 188 ? 4.119 -18.031 -17.235 1.00 67.81 188 GLY A O 1
ATOM 1500 N N . ASN A 1 189 ? 4.933 -17.779 -15.151 1.00 70.06 189 ASN A N 1
ATOM 1501 C CA . ASN A 1 189 ? 3.828 -16.990 -14.591 1.00 70.06 189 ASN A CA 1
ATOM 1502 C C . ASN A 1 189 ? 4.366 -15.896 -13.649 1.00 70.06 189 ASN A C 1
ATOM 1504 O O . ASN A 1 189 ? 4.059 -15.857 -12.458 1.00 70.06 189 ASN A O 1
ATOM 1508 N N . ASN A 1 190 ? 5.184 -15.001 -14.203 1.00 83.12 190 ASN A N 1
ATOM 1509 C CA . ASN A 1 190 ? 5.750 -13.859 -13.492 1.00 83.12 190 ASN A CA 1
ATOM 1510 C C . ASN A 1 190 ? 4.767 -12.681 -13.538 1.00 83.12 190 ASN A C 1
ATOM 1512 O O . ASN A 1 190 ? 4.828 -11.849 -14.446 1.00 83.12 190 ASN A O 1
ATOM 1516 N N . ILE A 1 191 ? 3.836 -12.623 -12.587 1.00 91.12 191 ILE A N 1
ATOM 1517 C CA . ILE A 1 191 ? 2.853 -11.535 -12.553 1.00 91.12 191 ILE A CA 1
ATOM 1518 C C . ILE A 1 191 ? 3.510 -10.177 -12.280 1.00 91.12 191 ILE A C 1
ATOM 1520 O O . ILE A 1 191 ? 3.073 -9.174 -12.840 1.00 91.12 191 ILE A O 1
ATOM 1524 N N . ILE A 1 192 ? 4.615 -10.146 -11.522 1.00 91.38 192 ILE A N 1
ATOM 1525 C CA . ILE A 1 192 ? 5.290 -8.886 -11.189 1.00 91.38 192 ILE A CA 1
ATOM 1526 C C . ILE A 1 192 ? 5.894 -8.193 -12.412 1.00 91.38 192 ILE A C 1
ATOM 1528 O O .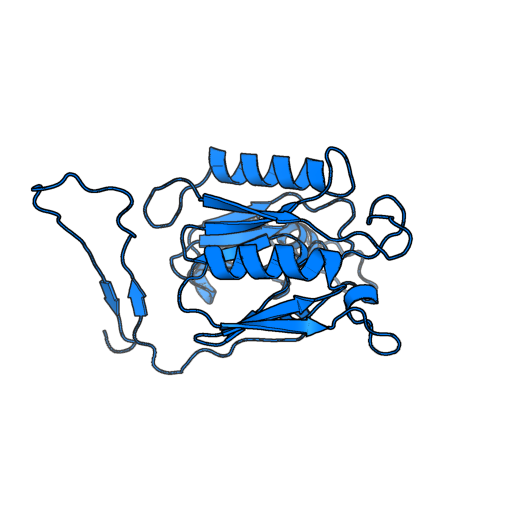 ILE A 1 192 ? 6.003 -6.970 -12.445 1.00 91.38 192 ILE A O 1
ATOM 1532 N N . SER A 1 193 ? 6.208 -8.949 -13.467 1.00 87.88 193 SER A N 1
ATOM 1533 C CA . SER A 1 193 ? 6.629 -8.391 -14.755 1.00 87.88 193 SER A CA 1
ATOM 1534 C C . SER A 1 193 ? 5.541 -7.577 -15.472 1.00 87.88 193 SER A C 1
ATOM 1536 O O . SER A 1 193 ? 5.861 -6.823 -16.388 1.00 87.88 193 SER A O 1
ATOM 1538 N N . ALA A 1 194 ? 4.279 -7.695 -15.042 1.00 88.50 194 ALA A N 1
ATOM 1539 C CA . ALA A 1 194 ? 3.138 -6.907 -15.508 1.00 88.50 194 ALA A CA 1
ATOM 1540 C C . ALA A 1 194 ? 2.750 -5.772 -14.534 1.00 88.50 194 ALA A C 1
ATOM 1542 O O . ALA A 1 194 ? 1.620 -5.292 -14.578 1.00 88.50 194 ALA A O 1
ATOM 1543 N N . SER A 1 195 ? 3.676 -5.350 -13.661 1.00 86.25 195 SER A N 1
ATOM 1544 C CA . SER A 1 195 ? 3.510 -4.234 -12.712 1.00 86.25 195 SER A CA 1
ATOM 1545 C C . SER A 1 195 ? 2.437 -4.442 -11.633 1.00 86.25 195 SER A C 1
ATOM 1547 O O . SER A 1 195 ? 1.872 -3.478 -11.133 1.00 86.25 195 SER A O 1
ATOM 1549 N N . GLY A 1 196 ? 2.161 -5.688 -11.241 1.00 90.06 196 GLY A N 1
ATOM 1550 C CA . GLY A 1 196 ? 1.246 -5.990 -10.138 1.00 90.06 196 GLY A CA 1
ATOM 1551 C C . GLY A 1 196 ? 1.536 -7.338 -9.483 1.00 90.06 196 GLY A C 1
ATOM 1552 O O . GLY A 1 196 ? 2.266 -8.163 -10.031 1.00 90.06 196 GLY A O 1
ATOM 1553 N N . ALA A 1 197 ? 0.970 -7.576 -8.300 1.00 94.12 197 ALA A N 1
ATOM 1554 C CA . ALA A 1 197 ? 1.068 -8.862 -7.612 1.00 94.12 197 ALA A CA 1
ATOM 1555 C C . ALA A 1 197 ? -0.293 -9.296 -7.042 1.00 94.12 197 ALA A C 1
ATOM 1557 O O . ALA A 1 197 ? -1.321 -9.131 -7.700 1.00 94.12 197 ALA A O 1
ATOM 1558 N N . ILE A 1 198 ? -0.311 -9.912 -5.854 1.00 96.25 198 ILE A N 1
ATOM 1559 C CA . ILE A 1 198 ? -1.501 -10.562 -5.288 1.00 96.25 198 ILE A CA 1
ATOM 1560 C C . ILE A 1 198 ? -2.641 -9.563 -5.065 1.00 96.25 198 ILE A C 1
ATOM 1562 O O . ILE A 1 198 ? -3.784 -9.856 -5.421 1.00 96.25 198 ILE A O 1
ATOM 1566 N N . HIS A 1 199 ? -2.362 -8.396 -4.481 1.00 97.50 199 HIS A N 1
ATOM 1567 C CA . HIS A 1 199 ? -3.399 -7.404 -4.190 1.00 97.50 199 HIS A CA 1
ATOM 1568 C C . HIS A 1 199 ? -4.062 -6.891 -5.473 1.00 97.50 199 HIS A C 1
ATOM 1570 O O . HIS A 1 199 ? -5.285 -6.824 -5.541 1.00 97.50 199 HIS A O 1
ATOM 1576 N N . CYS A 1 200 ? -3.277 -6.640 -6.524 1.00 96.44 200 CYS A N 1
ATOM 1577 C CA . CYS A 1 200 ? -3.790 -6.116 -7.792 1.00 96.44 200 CYS A CA 1
ATOM 1578 C C . CYS A 1 200 ? -4.803 -7.045 -8.486 1.00 96.44 200 CYS A C 1
ATOM 1580 O O . CYS A 1 200 ? -5.642 -6.572 -9.251 1.00 96.44 200 CYS A O 1
ATOM 1582 N N . ILE A 1 201 ? -4.739 -8.359 -8.239 1.00 95.06 201 ILE A N 1
ATOM 1583 C CA . ILE A 1 201 ? -5.640 -9.355 -8.849 1.00 95.06 201 ILE A CA 1
ATOM 1584 C C . ILE A 1 201 ? -6.689 -9.911 -7.885 1.00 95.06 201 ILE A C 1
ATOM 1586 O O . ILE A 1 201 ? -7.383 -10.876 -8.210 1.00 95.06 201 ILE A O 1
ATOM 1590 N N . THR A 1 202 ? -6.810 -9.330 -6.692 1.00 96.44 202 THR A N 1
ATOM 1591 C CA . THR A 1 202 ? -7.775 -9.763 -5.682 1.00 96.44 202 THR A CA 1
ATOM 1592 C C . THR A 1 202 ? -8.657 -8.607 -5.228 1.00 96.44 202 THR A C 1
ATOM 1594 O O . THR A 1 202 ? -8.300 -7.436 -5.302 1.00 96.44 202 THR A O 1
ATOM 1597 N N . LYS A 1 203 ? -9.861 -8.936 -4.754 1.00 96.19 203 LYS A N 1
ATOM 1598 C CA . LYS A 1 203 ? -10.761 -7.975 -4.117 1.00 96.19 203 LYS A CA 1
ATOM 1599 C C . LYS A 1 203 ? -11.449 -8.654 -2.945 1.00 96.19 203 LYS A C 1
ATOM 1601 O O . LYS A 1 203 ? -12.145 -9.651 -3.130 1.00 96.19 203 LYS A O 1
ATOM 1606 N N . ALA A 1 204 ? -11.244 -8.117 -1.746 1.00 93.12 204 ALA A N 1
ATOM 1607 C CA . ALA A 1 204 ? -11.968 -8.570 -0.569 1.00 93.12 204 ALA A CA 1
ATOM 1608 C C . ALA A 1 204 ? -13.449 -8.178 -0.678 1.00 93.12 204 ALA A C 1
ATOM 1610 O O . ALA A 1 204 ? -13.784 -7.085 -1.142 1.00 93.12 204 ALA A O 1
ATOM 1611 N N . VAL A 1 205 ? -14.321 -9.077 -0.231 1.00 94.69 205 VAL A N 1
ATOM 1612 C CA . VAL A 1 205 ? -15.761 -8.847 -0.109 1.00 94.69 205 VAL A CA 1
ATOM 1613 C C . VAL A 1 205 ? -16.088 -8.902 1.375 1.00 94.69 205 VAL A C 1
ATOM 1615 O O . VAL A 1 205 ? -15.812 -9.907 2.030 1.00 94.69 205 VAL A O 1
ATOM 1618 N N . GLY A 1 206 ? -16.610 -7.797 1.907 1.00 89.12 206 GLY A N 1
ATOM 1619 C CA . GLY A 1 206 ? -17.052 -7.723 3.296 1.00 89.12 206 GLY A CA 1
ATOM 1620 C C . GLY A 1 206 ? -18.256 -8.628 3.558 1.00 89.12 206 GLY A C 1
ATOM 1621 O O . GLY A 1 206 ? -18.933 -9.069 2.631 1.00 89.12 206 GLY A O 1
ATOM 1622 N N . ILE A 1 207 ? -18.524 -8.901 4.832 1.00 91.06 207 ILE A N 1
ATOM 1623 C CA . ILE A 1 207 ? -19.752 -9.588 5.243 1.00 91.06 207 ILE A CA 1
ATOM 1624 C C . ILE A 1 207 ? -20.931 -8.606 5.250 1.00 91.06 207 ILE A C 1
ATOM 1626 O O . ILE A 1 207 ? -20.754 -7.435 5.575 1.00 91.06 207 ILE A O 1
ATOM 1630 N N . ASP A 1 208 ? -22.130 -9.089 4.913 1.00 90.06 208 ASP A N 1
ATOM 1631 C CA . ASP A 1 208 ? -23.334 -8.248 4.775 1.00 90.06 208 ASP A CA 1
ATOM 1632 C C . ASP A 1 208 ? -23.802 -7.604 6.093 1.00 90.06 208 ASP A C 1
ATOM 1634 O O . ASP A 1 208 ? -24.484 -6.573 6.074 1.00 90.06 208 ASP A O 1
ATOM 1638 N N . ASP A 1 209 ? -23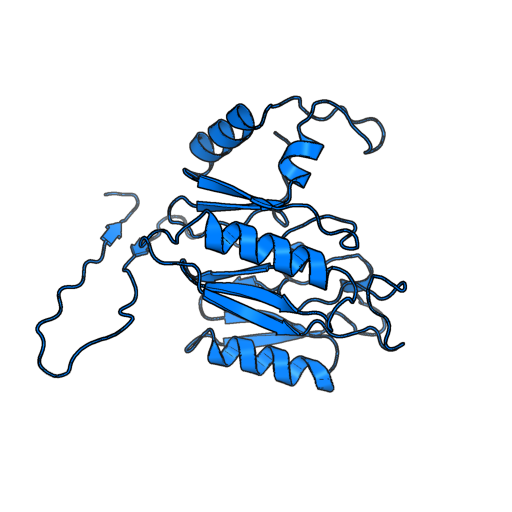.455 -8.227 7.224 1.00 90.69 209 ASP A N 1
ATOM 1639 C CA . ASP A 1 209 ? -23.884 -7.836 8.569 1.00 90.69 209 ASP A CA 1
ATOM 1640 C C . ASP A 1 209 ? -22.694 -7.886 9.551 1.00 90.69 209 ASP A 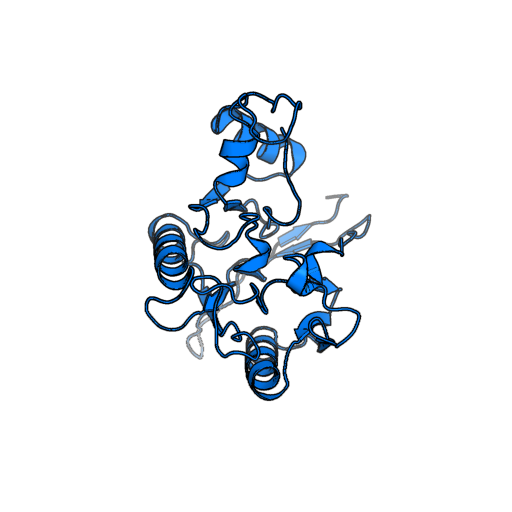C 1
ATOM 1642 O O . ASP A 1 209 ? -22.518 -8.861 10.290 1.00 90.69 209 ASP A O 1
ATOM 1646 N N . PRO A 1 210 ? -21.777 -6.899 9.484 1.00 90.88 210 PRO A N 1
ATOM 1647 C CA . PRO A 1 210 ? -20.584 -6.889 10.313 1.00 90.88 210 PRO A CA 1
ATOM 1648 C C . PRO A 1 210 ? -20.876 -6.401 11.732 1.00 90.88 210 PRO A C 1
ATOM 1650 O O . PRO A 1 210 ? -21.625 -5.448 11.945 1.00 90.88 210 PRO A O 1
ATOM 1653 N N . LEU A 1 211 ? -20.194 -7.011 12.703 1.00 92.00 211 LEU A N 1
ATOM 1654 C CA . LEU A 1 211 ? -19.979 -6.417 14.017 1.00 92.00 211 LEU A CA 1
ATOM 1655 C C . LEU A 1 211 ? -18.625 -5.706 13.993 1.00 92.00 211 LEU A C 1
ATOM 1657 O O . LEU A 1 211 ? -17.582 -6.360 14.024 1.00 92.00 211 LEU A O 1
ATOM 1661 N N . LEU A 1 212 ? -18.649 -4.379 13.919 1.00 91.19 212 LEU A N 1
ATOM 1662 C CA . LEU A 1 212 ? -17.453 -3.550 13.987 1.00 91.19 212 LEU A CA 1
ATOM 1663 C C . LEU A 1 212 ? -17.113 -3.295 15.453 1.00 91.19 212 LEU A C 1
ATOM 1665 O O . LEU A 1 212 ? -17.965 -2.817 16.200 1.00 91.19 212 LEU A O 1
ATOM 1669 N N . ILE A 1 213 ? -15.888 -3.611 15.866 1.00 93.00 213 ILE A N 1
ATOM 1670 C CA . ILE A 1 213 ? -15.396 -3.341 17.218 1.00 93.00 213 ILE A CA 1
ATOM 1671 C C . ILE A 1 213 ? -14.091 -2.571 17.093 1.00 93.00 213 ILE A C 1
ATOM 1673 O O . ILE A 1 213 ? -13.117 -3.120 16.589 1.00 93.00 213 ILE A O 1
ATOM 1677 N N . ASN A 1 214 ? -14.068 -1.342 17.604 1.00 92.19 214 ASN A N 1
ATOM 1678 C CA . ASN A 1 214 ? -12.902 -0.468 17.532 1.00 92.19 214 ASN A CA 1
ATOM 1679 C C . ASN A 1 214 ? -12.460 -0.065 18.933 1.00 92.19 214 ASN A C 1
ATOM 1681 O O . ASN A 1 214 ? -13.281 0.228 19.806 1.00 92.19 214 ASN A O 1
ATOM 1685 N N . HIS A 1 215 ? -11.150 -0.036 19.150 1.00 91.69 215 HIS A N 1
ATOM 1686 C CA . HIS A 1 215 ? -10.558 0.438 20.391 1.00 91.69 215 HIS A CA 1
ATOM 1687 C C . HIS A 1 215 ? -9.111 0.871 20.131 1.00 91.69 215 HIS A C 1
ATOM 1689 O O . HIS A 1 215 ? -8.369 0.185 19.430 1.00 91.69 215 HIS A O 1
ATOM 1695 N N . ALA A 1 216 ? -8.697 1.988 20.733 1.00 89.81 216 ALA A N 1
ATOM 1696 C CA . ALA A 1 216 ? -7.321 2.462 20.628 1.00 89.81 216 ALA A CA 1
ATOM 1697 C C . ALA A 1 216 ? -6.364 1.515 21.376 1.00 89.81 216 ALA A C 1
ATOM 1699 O O . ALA A 1 216 ? -6.585 1.271 22.571 1.00 89.81 216 ALA A O 1
ATOM 1700 N N . PRO A 1 217 ? -5.282 1.017 20.749 1.00 86.06 217 PRO A N 1
ATOM 1701 C CA . PRO A 1 217 ? -4.354 0.119 21.419 1.00 86.06 217 PRO A CA 1
ATOM 1702 C C . PRO A 1 217 ? -3.680 0.812 22.609 1.00 86.06 217 PRO A C 1
ATOM 1704 O O . PRO A 1 217 ? -3.313 1.990 22.572 1.00 86.06 217 PRO A O 1
ATOM 1707 N N . MET A 1 218 ? -3.467 0.062 23.689 1.00 83.50 218 MET A N 1
ATOM 1708 C CA . MET A 1 218 ? -2.742 0.574 24.849 1.00 83.50 218 MET A CA 1
ATOM 1709 C C . MET A 1 218 ? -1.233 0.588 24.586 1.00 83.50 218 MET A C 1
ATOM 1711 O O . MET A 1 218 ? -0.595 -0.461 24.555 1.00 83.50 218 MET A O 1
ATOM 1715 N N . LYS A 1 219 ? -0.643 1.782 24.456 1.00 78.94 219 LYS A N 1
ATOM 1716 C CA . LYS A 1 219 ? 0.787 1.936 24.119 1.00 78.94 219 LYS A CA 1
ATOM 1717 C C . LYS A 1 219 ? 1.734 1.777 25.305 1.00 78.94 219 LYS A C 1
ATOM 1719 O O . LYS A 1 219 ? 2.860 1.320 25.146 1.00 78.94 219 LYS A O 1
ATOM 1724 N N . SER A 1 220 ? 1.306 2.170 26.502 1.00 77.50 220 SER A N 1
ATOM 1725 C CA . SER A 1 220 ? 2.096 1.996 27.723 1.00 77.50 220 SER A CA 1
ATOM 1726 C C . SER A 1 220 ? 1.202 1.978 28.955 1.00 77.50 220 SER A C 1
ATOM 1728 O O . SER A 1 220 ? 0.114 2.552 28.960 1.00 77.50 220 SER A O 1
ATOM 1730 N N . MET A 1 221 ? 1.660 1.299 30.002 1.00 77.56 221 MET A N 1
ATOM 1731 C CA . MET A 1 221 ? 0.945 1.198 31.267 1.00 77.56 221 MET A CA 1
ATOM 1732 C C . MET A 1 221 ? 1.930 1.169 32.429 1.00 77.56 221 MET A C 1
ATOM 1734 O O . MET A 1 221 ? 2.935 0.459 32.393 1.00 77.56 221 MET A O 1
ATOM 1738 N N . ASN A 1 222 ? 1.625 1.938 33.473 1.00 80.38 222 ASN A N 1
ATOM 1739 C CA . ASN A 1 222 ? 2.373 1.891 34.719 1.00 80.38 222 ASN A CA 1
ATOM 1740 C C . ASN A 1 222 ? 1.832 0.751 35.581 1.00 80.38 222 ASN A C 1
ATOM 1742 O O . ASN A 1 222 ? 0.624 0.598 35.764 1.00 80.38 222 ASN A O 1
ATOM 1746 N N . TYR A 1 223 ? 2.728 -0.063 36.134 1.00 82.50 223 TYR A N 1
ATOM 1747 C CA . TYR A 1 223 ? 2.314 -1.134 37.031 1.00 82.50 223 TYR A CA 1
ATOM 1748 C C . TYR A 1 223 ? 1.551 -0.556 38.235 1.00 82.50 223 TYR A C 1
ATOM 1750 O O . TYR A 1 223 ? 2.048 0.332 38.926 1.00 82.50 223 TYR A O 1
ATOM 1758 N N . GLY A 1 224 ? 0.339 -1.060 38.478 1.00 83.75 224 GLY A N 1
ATOM 1759 C CA . GLY A 1 224 ? -0.518 -0.621 39.582 1.00 83.75 224 GLY A CA 1
ATOM 1760 C C . GLY A 1 224 ? -1.381 0.617 39.307 1.00 83.75 224 GLY A C 1
ATOM 1761 O O . GLY A 1 224 ? -2.096 1.041 40.213 1.00 83.75 224 GLY A O 1
ATOM 1762 N N . SER A 1 225 ? -1.363 1.194 38.098 1.00 85.00 225 SER A N 1
ATOM 1763 C CA . SER A 1 225 ? -2.329 2.238 37.727 1.00 85.00 225 SER A CA 1
ATOM 1764 C C . SER A 1 225 ? -3.672 1.639 37.306 1.00 85.00 225 SER A C 1
ATOM 1766 O O . SER A 1 225 ? -3.702 0.643 36.585 1.00 85.00 225 SER A O 1
ATOM 1768 N N . ASN A 1 226 ? -4.777 2.286 37.689 1.00 84.38 226 ASN A N 1
ATOM 1769 C CA . ASN A 1 226 ? -6.074 2.026 37.065 1.00 84.38 226 ASN A CA 1
ATOM 1770 C C . ASN A 1 226 ? -6.037 2.513 35.616 1.00 84.38 226 ASN A C 1
ATOM 1772 O O . ASN A 1 226 ? -5.573 3.622 35.351 1.00 84.38 226 ASN A O 1
ATOM 1776 N N . ILE A 1 227 ? -6.537 1.689 34.700 1.00 80.81 227 ILE A N 1
ATOM 1777 C CA . ILE A 1 227 ? -6.562 1.990 33.271 1.00 80.81 227 ILE A CA 1
ATOM 1778 C C . ILE A 1 227 ? -8.016 2.101 32.844 1.00 80.81 227 ILE A C 1
ATOM 1780 O O . ILE A 1 227 ? -8.817 1.204 33.108 1.00 80.81 227 ILE A O 1
ATOM 1784 N N . GLN A 1 228 ? -8.343 3.213 32.197 1.00 82.00 228 GLN A N 1
ATOM 1785 C CA . GLN A 1 228 ? -9.599 3.375 31.487 1.00 82.00 228 GLN A CA 1
ATOM 1786 C C . GLN A 1 228 ? -9.337 3.049 30.019 1.00 82.00 228 GLN A C 1
ATOM 1788 O O . GLN A 1 228 ? -8.397 3.578 29.428 1.00 82.00 228 GLN A O 1
ATOM 1793 N N . PHE A 1 229 ? -10.148 2.164 29.455 1.00 85.25 229 PHE A N 1
ATOM 1794 C CA . PHE A 1 229 ? -10.175 1.906 28.024 1.00 85.25 229 PHE A CA 1
ATOM 1795 C C . PHE A 1 229 ? -11.573 2.214 27.507 1.00 85.25 229 PHE A C 1
ATOM 1797 O O . PHE A 1 229 ? -12.567 2.013 28.208 1.00 85.25 229 PHE A O 1
ATOM 1804 N N . GLU A 1 230 ? -11.628 2.704 26.280 1.00 88.75 230 GLU A N 1
ATOM 1805 C CA . GLU A 1 230 ? -12.866 2.936 25.557 1.00 88.75 230 GLU A CA 1
ATOM 1806 C C . GLU A 1 230 ? -12.862 2.032 24.333 1.00 88.75 230 GLU A C 1
ATOM 1808 O O . GLU A 1 230 ? -11.847 1.896 23.648 1.00 88.75 230 GLU A O 1
ATOM 1813 N N . ALA A 1 231 ? -13.993 1.379 24.104 1.00 92.12 231 ALA A N 1
ATOM 1814 C CA . ALA A 1 231 ? -14.235 0.565 22.930 1.00 92.12 231 ALA A CA 1
ATOM 1815 C C . ALA A 1 231 ? -15.629 0.896 22.406 1.00 92.12 231 ALA A C 1
ATOM 1817 O O . ALA A 1 231 ? -16.565 1.075 23.192 1.00 92.12 231 ALA A O 1
ATOM 1818 N N . SER A 1 232 ? -15.767 0.961 21.089 1.00 91.12 232 SER A N 1
ATOM 1819 C CA . SER A 1 232 ? -17.059 1.029 20.423 1.00 91.12 232 SER A CA 1
ATOM 1820 C C . SER A 1 232 ? -17.364 -0.320 19.785 1.00 91.12 232 SER A C 1
ATOM 1822 O O . SER A 1 232 ? -16.473 -1.013 19.299 1.00 91.12 232 SER A O 1
ATOM 1824 N N . ALA A 1 233 ? -18.635 -0.706 19.818 1.00 92.44 233 ALA A N 1
ATOM 1825 C CA . ALA A 1 233 ? -19.152 -1.846 19.082 1.00 92.44 233 ALA A CA 1
ATOM 1826 C C . ALA A 1 233 ? -20.380 -1.368 18.313 1.00 92.44 233 ALA A C 1
ATOM 1828 O O . ALA A 1 233 ? -21.267 -0.754 18.907 1.00 92.44 233 ALA A O 1
ATOM 1829 N N . GLN A 1 234 ? -20.401 -1.599 17.006 1.00 90.31 234 GLN A N 1
ATOM 1830 C CA . GLN A 1 234 ? -21.465 -1.148 16.120 1.00 90.31 234 GLN A CA 1
ATOM 1831 C C . GLN A 1 234 ? -21.915 -2.291 15.225 1.00 90.31 234 GLN A C 1
ATOM 1833 O O . GLN A 1 234 ? -21.103 -3.050 14.690 1.00 90.31 234 GLN A O 1
ATOM 1838 N N . HIS A 1 235 ? -23.225 -2.387 15.057 1.00 90.25 235 HIS A N 1
ATOM 1839 C CA . HIS A 1 235 ? -23.860 -3.290 14.116 1.00 90.25 235 HIS A CA 1
ATOM 1840 C C . HIS A 1 235 ? -24.726 -2.473 13.162 1.00 90.25 235 HIS A C 1
ATOM 1842 O O . HIS A 1 235 ? -25.149 -1.363 13.484 1.00 90.25 235 HIS A O 1
ATOM 1848 N N . ARG A 1 236 ? -25.067 -3.021 11.994 1.00 81.31 236 ARG A N 1
ATOM 1849 C CA . ARG A 1 236 ? -25.903 -2.304 11.019 1.00 81.31 236 ARG A CA 1
ATOM 1850 C C . ARG A 1 236 ? -27.270 -1.885 11.585 1.00 81.31 236 ARG A C 1
ATOM 1852 O O . ARG A 1 236 ? -27.871 -0.925 11.111 1.00 81.31 236 ARG A O 1
ATOM 1859 N N . SER A 1 237 ? -27.765 -2.602 12.592 1.00 82.06 237 SER A N 1
ATOM 1860 C CA . SER A 1 237 ? -29.030 -2.321 13.281 1.00 82.06 237 SER A CA 1
ATOM 1861 C C . SER A 1 237 ? -28.965 -1.210 14.340 1.00 82.06 237 SER A C 1
ATOM 1863 O O . SER A 1 237 ? -30.013 -0.894 14.905 1.00 82.06 237 SER A O 1
ATOM 1865 N N . GLY A 1 238 ? -27.785 -0.639 14.609 1.00 65.06 238 GLY A N 1
ATOM 1866 C CA . GLY A 1 238 ? -27.519 0.207 15.777 1.00 65.06 238 GLY A CA 1
ATOM 1867 C C . GLY A 1 238 ? -26.860 -0.598 16.880 1.00 65.06 238 GLY A C 1
ATOM 1868 O O . GLY A 1 238 ? -27.603 -1.317 17.585 1.00 65.06 238 GLY A O 1
#

Foldseek 3Di:
DDDDPLQWDDLLLQEMEGECVLVVQACQDDPPPPDGRHHDHPVRVCVVCCVPPVHPHYHYAYFFPLLPVSGCLLAWADPHQAEIEGEAEPPPAGRNVRSVVRLCVQQVPDHGSVRHGHHYHYAYFAWAPVNHDSVRVTFSGDQSNWDDDPLEIETEDADPVRVVRNQVSCCVSRPRHHYHYDHCHDDPRNVSVVSHDDNNPDDDDDDPKDWDKDWDDDPDDDPPDDDDTDMDTDIPVD